Protein AF-A0A2N3DQ88-F1 (afdb_monomer)

Sequence (290 aa):
AARALAGLLPPIMAAQDCAYGCSTEDQARYPGVCGTGKMVKRAVPFVALPLGATEDRVIGSLDLERALRSGEKAFEPGLLAKAHRGFLYIDEINLLEDHLVDLLLDVAASGENVVEREGLSVRHPAKFVLIGSGNPEEGELRPQLLDRFGLSVEVRSPKDIEVRIQIMRLVAENERDPEGFAARWAGEDEKILKRVARGTARLAKLETGEDVLRDAAELCLAVGADGLRGELTLMRAARALAALDGARKVTRKHLIAIAPSALRHRLRRDVLDETGSTVRITRAMGELFG

Mean predicted aligned error: 6.56 Å

Structure (mmCIF, N/CA/C/O backbone):
data_AF-A0A2N3DQ88-F1
#
_entry.id   AF-A0A2N3DQ88-F1
#
loop_
_atom_site.group_PDB
_atom_site.id
_atom_site.type_symbol
_atom_site.label_atom_id
_atom_site.label_alt_id
_atom_site.label_comp_id
_atom_site.label_asym_id
_atom_site.label_entity_id
_atom_site.label_seq_id
_atom_site.pdbx_PDB_ins_code
_atom_site.Cartn_x
_atom_site.Cartn_y
_atom_site.Cartn_z
_atom_site.occupancy
_atom_site.B_iso_or_equiv
_atom_site.auth_seq_id
_atom_site.auth_comp_id
_atom_site.auth_asym_id
_atom_site.auth_atom_id
_atom_site.pdbx_PDB_model_num
ATOM 1 N N . ALA A 1 1 ? -0.270 -13.581 3.862 1.00 58.84 1 ALA A N 1
ATOM 2 C CA . ALA A 1 1 ? -1.335 -12.552 3.891 1.00 58.84 1 ALA A CA 1
ATOM 3 C C . ALA A 1 1 ? -1.260 -11.592 2.697 1.00 58.84 1 ALA A C 1
ATOM 5 O O . ALA A 1 1 ? -2.204 -11.569 1.921 1.00 58.84 1 ALA A O 1
ATOM 6 N N . ALA A 1 2 ? -0.155 -10.857 2.486 1.00 70.81 2 ALA A N 1
ATOM 7 C CA . ALA A 1 2 ? -0.070 -9.817 1.445 1.00 70.81 2 ALA A CA 1
ATOM 8 C C . ALA A 1 2 ? -0.400 -10.302 0.017 1.00 70.81 2 ALA A C 1
ATOM 10 O O . ALA A 1 2 ? -1.137 -9.629 -0.694 1.00 70.81 2 ALA A O 1
ATOM 11 N N . ARG A 1 3 ? 0.050 -11.506 -0.375 1.00 73.88 3 ARG A N 1
ATOM 12 C CA . ARG A 1 3 ? -0.229 -12.092 -1.705 1.00 73.88 3 ARG A CA 1
ATOM 13 C C . ARG A 1 3 ? -1.724 -12.225 -2.030 1.00 73.88 3 ARG A C 1
ATOM 15 O O . ARG A 1 3 ? -2.099 -12.112 -3.191 1.00 73.88 3 ARG A O 1
ATOM 22 N N . ALA A 1 4 ? -2.578 -12.425 -1.024 1.00 76.81 4 ALA A N 1
ATOM 23 C CA . ALA A 1 4 ? -4.021 -12.565 -1.222 1.00 76.81 4 ALA A CA 1
ATOM 24 C C . ALA A 1 4 ? -4.715 -11.225 -1.539 1.00 76.81 4 ALA A C 1
ATOM 26 O O . ALA A 1 4 ? -5.806 -11.222 -2.101 1.00 76.81 4 ALA A O 1
ATOM 27 N N . LEU A 1 5 ? -4.080 -10.081 -1.242 1.00 77.56 5 LEU A N 1
ATOM 28 C CA . LEU A 1 5 ? -4.674 -8.752 -1.442 1.00 77.56 5 LEU A CA 1
ATOM 29 C C . LEU A 1 5 ? -5.027 -8.474 -2.906 1.00 77.56 5 LEU A C 1
ATOM 31 O O . LEU A 1 5 ? -6.038 -7.833 -3.174 1.00 77.56 5 LEU A O 1
ATOM 35 N N . ALA A 1 6 ? -4.232 -8.981 -3.852 1.00 78.50 6 ALA A N 1
ATOM 36 C CA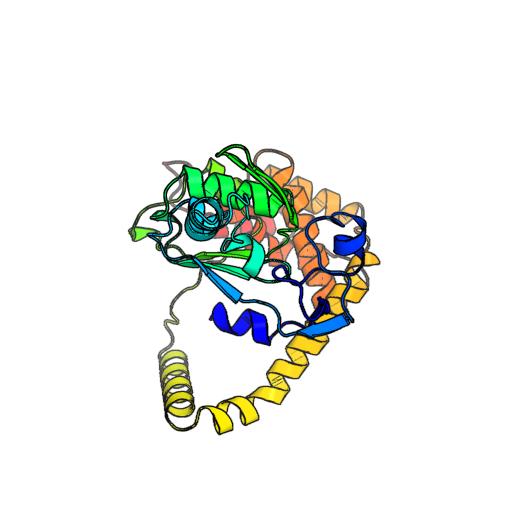 . ALA A 1 6 ? -4.512 -8.814 -5.275 1.00 78.50 6 ALA A CA 1
ATOM 37 C C . ALA A 1 6 ? -5.804 -9.523 -5.715 1.00 78.50 6 ALA A C 1
ATOM 39 O O . ALA A 1 6 ? -6.511 -9.004 -6.576 1.00 78.50 6 ALA A O 1
ATOM 40 N N . GLY A 1 7 ? -6.147 -10.655 -5.087 1.00 79.62 7 GLY A N 1
ATOM 41 C CA . GLY A 1 7 ? -7.415 -11.358 -5.313 1.00 79.62 7 GLY A CA 1
ATOM 42 C C . GLY A 1 7 ? -8.627 -10.654 -4.693 1.00 79.62 7 GLY A C 1
ATOM 43 O O . GLY A 1 7 ? -9.753 -10.873 -5.127 1.00 79.62 7 GLY A O 1
ATOM 44 N N . LEU A 1 8 ? -8.396 -9.759 -3.726 1.00 81.31 8 LEU A N 1
ATOM 45 C CA . LEU A 1 8 ? -9.427 -8.973 -3.039 1.00 81.31 8 LEU A CA 1
ATOM 46 C C . LEU A 1 8 ? -9.676 -7.597 -3.674 1.00 81.31 8 LEU A C 1
ATOM 48 O O . LEU A 1 8 ? -10.450 -6.797 -3.138 1.00 81.31 8 LEU A O 1
ATOM 52 N N . LEU A 1 9 ? -9.046 -7.308 -4.817 1.00 83.00 9 LEU A N 1
ATOM 53 C CA . LEU A 1 9 ? -9.288 -6.098 -5.596 1.00 83.00 9 LEU A CA 1
ATOM 54 C C . LEU A 1 9 ? -10.059 -6.392 -6.890 1.00 83.00 9 LEU A C 1
ATOM 56 O O . LEU A 1 9 ? -9.872 -7.441 -7.509 1.00 83.00 9 LEU A O 1
ATOM 60 N N . PRO A 1 10 ? -10.923 -5.458 -7.335 1.00 82.06 10 PRO A N 1
ATOM 61 C CA . PRO A 1 10 ? -11.628 -5.616 -8.598 1.00 82.06 10 PRO A CA 1
ATOM 62 C C . PRO A 1 10 ? -10.632 -5.691 -9.769 1.00 82.06 10 PRO A C 1
ATOM 64 O O . PRO A 1 10 ? -9.615 -4.990 -9.756 1.00 82.06 10 PRO A O 1
ATOM 67 N N . PRO A 1 11 ? -10.923 -6.500 -10.806 1.00 86.50 11 PRO A N 1
ATOM 68 C CA . PRO A 1 11 ? -10.049 -6.626 -11.964 1.00 86.50 11 PRO A CA 1
ATOM 69 C C . PRO A 1 11 ? -9.907 -5.288 -12.694 1.00 86.50 11 PRO A C 1
ATOM 71 O O . PRO A 1 11 ? -10.846 -4.489 -12.762 1.00 86.50 11 PRO A O 1
ATOM 74 N N . ILE A 1 12 ? -8.739 -5.073 -13.291 1.00 89.25 12 ILE A N 1
ATOM 75 C CA . ILE A 1 12 ? -8.415 -3.850 -14.025 1.00 89.25 12 ILE A CA 1
ATOM 76 C C . ILE A 1 12 ? -8.640 -4.041 -15.524 1.00 89.25 12 ILE A C 1
ATOM 78 O O . ILE A 1 12 ? -8.425 -5.121 -16.070 1.00 89.25 12 ILE A O 1
ATOM 82 N N . MET A 1 13 ? -9.053 -2.977 -16.211 1.00 89.12 13 MET A N 1
ATOM 83 C CA . MET A 1 13 ? -9.042 -2.936 -17.676 1.00 89.12 13 MET A CA 1
ATOM 84 C C . MET A 1 13 ? -7.644 -2.531 -18.138 1.00 89.12 13 MET A C 1
ATOM 86 O O . MET A 1 13 ? -7.192 -1.442 -17.776 1.00 89.12 13 MET A O 1
ATOM 90 N N . ALA A 1 14 ? -6.972 -3.373 -18.918 1.00 88.81 14 ALA A N 1
ATOM 91 C CA . ALA A 1 14 ? -5.623 -3.143 -19.434 1.00 88.81 14 ALA A CA 1
ATOM 92 C C . ALA A 1 14 ? -5.540 -3.493 -20.925 1.00 88.81 14 ALA A C 1
ATOM 94 O O . ALA A 1 14 ? -6.277 -4.358 -21.398 1.00 88.81 14 ALA A O 1
ATOM 95 N N . ALA A 1 15 ? -4.650 -2.834 -21.664 1.00 86.19 15 ALA A N 1
ATOM 96 C CA . ALA A 1 15 ? -4.404 -3.165 -23.065 1.00 86.19 15 ALA A CA 1
ATOM 97 C C . ALA A 1 15 ? -3.793 -4.574 -23.200 1.00 86.19 15 ALA A C 1
ATOM 99 O O . ALA A 1 15 ? -2.825 -4.891 -22.505 1.00 86.19 15 ALA A O 1
ATOM 100 N N . GLN A 1 16 ? -4.368 -5.400 -24.082 1.00 79.44 16 GLN A N 1
ATOM 101 C CA . GLN A 1 16 ? -4.094 -6.841 -24.199 1.00 79.44 16 GLN A CA 1
ATOM 102 C C . GLN A 1 16 ? -2.601 -7.193 -24.338 1.00 79.44 16 GLN A C 1
ATOM 104 O O . GLN A 1 16 ? -2.139 -8.094 -23.645 1.00 79.44 16 GLN A O 1
ATOM 109 N N . ASP A 1 17 ? -1.848 -6.429 -25.132 1.00 79.69 17 ASP A N 1
ATOM 110 C CA . ASP A 1 17 ? -0.436 -6.710 -25.445 1.00 79.69 17 ASP A CA 1
ATOM 111 C C . ASP A 1 17 ? 0.531 -5.671 -24.852 1.00 79.69 17 ASP A C 1
ATOM 113 O O . ASP A 1 17 ? 1.650 -5.482 -25.324 1.00 79.69 17 ASP A O 1
ATOM 117 N N . CYS A 1 18 ? 0.103 -4.946 -23.816 1.00 82.38 18 CYS A N 1
ATOM 118 C CA . CYS A 1 18 ? 0.949 -3.954 -23.165 1.00 82.38 18 CYS A CA 1
ATOM 119 C C . CYS A 1 18 ? 1.736 -4.575 -22.003 1.00 82.38 18 CYS A C 1
ATOM 121 O O . CYS A 1 18 ? 1.145 -5.014 -21.011 1.00 82.38 18 CYS A O 1
ATOM 123 N N . ALA A 1 19 ? 3.071 -4.531 -22.087 1.00 79.88 19 ALA A N 1
ATOM 124 C CA . ALA A 1 19 ? 3.982 -5.023 -21.045 1.00 79.88 19 ALA A CA 1
ATOM 125 C C . ALA A 1 19 ? 3.731 -4.378 -19.667 1.00 79.88 19 ALA A C 1
ATOM 127 O O . ALA A 1 19 ? 3.917 -5.022 -18.637 1.00 79.88 19 ALA A O 1
ATOM 128 N N . TYR A 1 20 ? 3.239 -3.138 -19.663 1.00 84.69 20 TYR A N 1
ATOM 129 C CA . TYR A 1 20 ? 2.964 -2.338 -18.469 1.00 84.69 20 TYR A CA 1
ATOM 130 C C . TYR A 1 20 ? 1.519 -2.471 -17.965 1.00 84.69 20 TYR A C 1
ATOM 132 O O . TYR A 1 20 ? 1.191 -1.968 -16.900 1.00 84.69 20 TYR A O 1
ATOM 140 N N . GLY A 1 21 ? 0.604 -3.087 -18.726 1.00 83.00 21 GLY A N 1
ATOM 141 C CA . GLY A 1 21 ? -0.817 -3.131 -18.350 1.00 83.00 21 GLY A CA 1
ATOM 142 C C . GLY A 1 21 ? -1.515 -1.757 -18.350 1.00 83.00 21 GLY A C 1
ATOM 143 O O . GLY A 1 21 ? -2.412 -1.512 -17.535 1.00 83.00 21 GLY A O 1
ATOM 144 N N . CYS A 1 22 ? -1.108 -0.865 -19.262 1.00 86.06 22 CYS A N 1
ATOM 145 C CA . CYS A 1 22 ? -1.597 0.517 -19.363 1.00 86.06 22 CYS A CA 1
ATOM 146 C C . CYS A 1 22 ? -3.132 0.615 -19.471 1.00 86.06 22 CYS A C 1
ATOM 148 O O . CYS A 1 22 ? -3.789 -0.208 -20.121 1.00 86.06 22 CYS A O 1
ATOM 150 N N . SER A 1 23 ? -3.693 1.653 -18.844 1.00 87.31 23 SER A N 1
ATOM 151 C CA . SER A 1 23 ? -5.058 2.132 -19.089 1.00 87.31 23 SER A CA 1
ATOM 152 C C . SER A 1 23 ? -5.133 3.016 -20.343 1.00 87.31 23 SER A C 1
ATOM 154 O O . SER A 1 23 ? -4.112 3.356 -20.940 1.00 87.31 23 SER A O 1
ATOM 156 N N . THR A 1 24 ? -6.341 3.435 -20.724 1.00 84.44 24 THR A N 1
ATOM 157 C CA . THR A 1 24 ? -6.544 4.411 -21.809 1.00 84.44 24 THR A CA 1
ATOM 158 C C . THR A 1 24 ? -5.922 5.774 -21.496 1.00 84.44 24 THR A C 1
ATOM 160 O O . THR A 1 24 ? -5.419 6.440 -22.393 1.00 84.44 24 THR A O 1
ATOM 163 N N . GLU A 1 25 ? -5.914 6.187 -20.225 1.00 85.50 25 GLU A N 1
ATOM 164 C CA . GLU A 1 25 ? -5.249 7.425 -19.794 1.00 85.50 25 GLU A CA 1
ATOM 165 C C . GLU A 1 25 ? -3.725 7.305 -19.905 1.00 85.50 25 GLU A C 1
ATOM 167 O O . GLU A 1 25 ? -3.055 8.232 -20.357 1.00 85.50 25 GLU A O 1
ATOM 172 N N . ASP A 1 26 ? -3.175 6.142 -19.548 1.00 85.00 26 ASP A N 1
ATOM 173 C CA . ASP A 1 26 ? -1.737 5.892 -19.658 1.00 85.00 26 ASP A CA 1
ATOM 174 C C . ASP A 1 26 ? -1.298 5.848 -21.130 1.00 85.00 26 ASP A C 1
ATOM 176 O O . ASP A 1 26 ? -0.259 6.403 -21.469 1.00 85.00 26 ASP A O 1
ATOM 180 N N . GLN A 1 27 ? -2.110 5.273 -22.027 1.00 82.38 27 GLN A N 1
ATOM 181 C CA . GLN A 1 27 ? -1.859 5.312 -23.475 1.00 82.38 27 GLN A CA 1
ATOM 182 C C . GLN A 1 27 ? -1.786 6.746 -24.017 1.00 82.38 27 GLN A C 1
ATOM 184 O O . GLN A 1 27 ? -0.925 7.042 -24.841 1.00 82.38 27 GLN A O 1
ATOM 189 N N . ALA A 1 28 ? -2.657 7.641 -23.540 1.00 83.62 28 ALA A N 1
ATOM 190 C CA . ALA A 1 28 ? -2.639 9.046 -23.944 1.00 83.62 28 ALA A CA 1
ATOM 191 C C . ALA A 1 28 ? -1.393 9.784 -23.427 1.00 83.62 28 ALA A C 1
ATOM 193 O O . ALA A 1 28 ? -0.870 10.666 -24.106 1.00 83.62 28 ALA A O 1
ATOM 194 N N . ARG A 1 29 ? -0.908 9.422 -22.234 1.00 84.81 29 ARG A N 1
ATOM 195 C CA . ARG A 1 29 ? 0.254 10.060 -21.603 1.00 84.81 29 ARG A CA 1
ATOM 196 C C . ARG A 1 29 ? 1.599 9.492 -22.079 1.00 84.81 29 ARG A C 1
ATOM 198 O O . ARG A 1 29 ? 2.570 10.241 -22.128 1.00 84.81 29 ARG A O 1
ATOM 205 N N . TYR A 1 30 ? 1.655 8.212 -22.454 1.00 83.75 30 TYR A N 1
ATOM 206 C CA . TYR A 1 30 ? 2.880 7.496 -22.848 1.00 83.75 30 TYR A CA 1
ATOM 207 C C . TYR A 1 30 ? 2.721 6.736 -24.182 1.00 83.75 30 TYR A C 1
ATOM 209 O O . TYR A 1 30 ? 2.899 5.513 -24.225 1.00 83.75 30 TYR A O 1
ATOM 217 N N . PRO A 1 31 ? 2.419 7.424 -25.299 1.00 75.19 31 PRO A N 1
ATOM 218 C CA . PRO A 1 31 ? 2.105 6.771 -26.574 1.00 75.19 31 PRO A CA 1
ATOM 219 C C . PRO A 1 31 ? 3.272 5.969 -27.174 1.00 75.19 31 PRO A C 1
ATOM 221 O O . PRO A 1 31 ? 3.040 5.037 -27.933 1.00 75.19 31 PRO A O 1
ATOM 224 N N . GLY A 1 32 ? 4.523 6.304 -26.832 1.00 75.94 32 GLY A N 1
ATOM 225 C CA . GLY A 1 32 ? 5.715 5.599 -27.325 1.00 75.94 32 GLY A CA 1
ATOM 226 C C . GLY A 1 32 ? 6.052 4.302 -26.582 1.00 75.94 32 GLY A C 1
ATOM 227 O O . GLY A 1 32 ? 6.922 3.562 -27.028 1.00 75.94 32 GLY A O 1
ATOM 228 N N . VAL A 1 33 ? 5.391 4.036 -25.450 1.00 78.00 33 VAL A N 1
ATOM 229 C CA . VAL A 1 33 ? 5.723 2.921 -24.545 1.00 78.00 33 VAL A CA 1
ATOM 230 C C . VAL A 1 33 ? 4.505 2.029 -24.272 1.00 78.00 33 VAL A C 1
ATOM 232 O O . VAL A 1 33 ? 4.631 0.810 -24.154 1.00 78.00 33 VAL A O 1
ATOM 235 N N . CYS A 1 34 ? 3.302 2.605 -24.214 1.00 76.06 34 CYS A N 1
ATOM 236 C CA . CYS A 1 34 ? 2.063 1.849 -24.066 1.00 76.06 34 CYS A CA 1
ATOM 237 C C . CYS A 1 34 ? 1.542 1.361 -25.430 1.00 76.06 34 CYS A C 1
ATOM 239 O O . CYS A 1 34 ? 1.314 2.152 -26.340 1.00 76.06 34 CYS A O 1
ATOM 241 N N . GLY A 1 35 ? 1.254 0.060 -25.550 1.00 69.00 35 GLY A N 1
ATOM 242 C CA . GLY A 1 35 ? 0.582 -0.488 -26.734 1.00 69.00 35 GLY A CA 1
ATOM 243 C C . GLY A 1 35 ? -0.872 -0.009 -26.856 1.00 69.00 35 GLY A C 1
ATOM 244 O O . GLY A 1 35 ? -1.567 0.113 -25.846 1.00 69.00 35 GLY A O 1
ATOM 245 N N . THR A 1 36 ? -1.358 0.211 -28.082 1.00 68.69 36 THR A N 1
ATOM 246 C CA . THR A 1 36 ? -2.709 0.728 -28.416 1.00 68.69 36 THR A CA 1
ATOM 247 C C . THR A 1 36 ? -3.779 -0.367 -28.581 1.00 68.69 36 THR A C 1
ATOM 249 O O . THR A 1 36 ? -4.784 -0.186 -29.266 1.00 68.69 36 THR A O 1
ATOM 252 N N . GLY A 1 37 ? -3.572 -1.527 -27.952 1.00 73.44 37 GLY A N 1
ATOM 253 C CA . GLY A 1 37 ? -4.430 -2.704 -28.105 1.00 73.44 37 GLY A CA 1
ATOM 254 C C . GLY A 1 37 ? -5.806 -2.600 -27.433 1.00 73.44 37 GLY A C 1
ATOM 255 O O . GLY A 1 37 ? -6.084 -1.705 -26.632 1.00 73.44 37 GLY A O 1
ATOM 256 N N . LYS A 1 38 ? -6.667 -3.584 -27.730 1.00 84.19 38 LYS A N 1
ATOM 257 C CA . LYS A 1 38 ? -7.997 -3.737 -27.120 1.00 84.19 38 LYS A CA 1
ATOM 258 C C . LYS A 1 38 ? -7.887 -3.854 -25.597 1.00 84.19 38 LYS A C 1
ATOM 260 O O . LYS A 1 38 ? -7.026 -4.563 -25.076 1.00 84.19 38 LYS A O 1
ATOM 265 N N . MET A 1 39 ? -8.806 -3.204 -24.886 1.00 87.31 39 MET A N 1
ATOM 266 C CA . MET A 1 39 ? -8.884 -3.291 -23.429 1.00 87.31 39 MET A CA 1
ATOM 267 C C . MET A 1 39 ? -9.528 -4.611 -23.000 1.00 87.31 39 MET A C 1
ATOM 269 O O . MET A 1 39 ? -10.662 -4.917 -23.376 1.00 87.31 39 MET A O 1
ATOM 273 N N . VAL A 1 40 ? -8.816 -5.369 -22.173 1.00 89.75 40 VAL A N 1
ATOM 274 C CA . VAL A 1 40 ? -9.257 -6.642 -21.600 1.00 89.75 40 VAL A CA 1
ATOM 275 C C . VAL A 1 40 ? -9.216 -6.580 -20.077 1.00 89.75 40 VAL A C 1
ATOM 277 O O . VAL A 1 40 ? -8.448 -5.817 -19.488 1.00 89.75 40 VAL A O 1
ATOM 280 N N . LYS A 1 41 ? -10.066 -7.376 -19.423 1.00 90.12 41 LYS A N 1
ATOM 281 C CA . LYS A 1 41 ? -10.010 -7.538 -17.968 1.00 90.12 41 LYS A CA 1
ATOM 282 C C . LYS A 1 41 ? -8.778 -8.358 -17.609 1.00 90.12 41 LYS A C 1
ATOM 284 O O . LYS A 1 41 ? -8.588 -9.445 -18.147 1.00 90.12 41 LYS A O 1
ATOM 289 N N . ARG A 1 42 ? -7.983 -7.857 -16.671 1.00 88.56 42 ARG A N 1
ATOM 290 C CA . ARG A 1 42 ? -6.798 -8.523 -16.133 1.00 88.56 42 ARG A CA 1
ATOM 291 C C . ARG A 1 42 ? -6.850 -8.505 -14.607 1.00 88.56 42 ARG A C 1
ATOM 293 O O . ARG A 1 42 ? -7.371 -7.561 -14.009 1.00 88.56 42 ARG A O 1
ATOM 300 N N . ALA A 1 43 ? -6.327 -9.558 -13.985 1.00 88.50 43 ALA A N 1
ATOM 301 C CA . ALA A 1 43 ? -6.118 -9.579 -12.542 1.00 88.50 43 ALA A CA 1
ATOM 302 C C . ALA A 1 43 ? -5.133 -8.474 -12.131 1.00 88.50 43 ALA A C 1
ATOM 304 O O . ALA A 1 43 ? -4.248 -8.102 -12.908 1.00 88.50 43 ALA A O 1
ATOM 305 N N . VAL A 1 44 ? -5.290 -7.956 -10.915 1.00 91.44 44 VAL A N 1
ATOM 306 C CA . VAL A 1 44 ? -4.357 -6.974 -10.359 1.00 91.44 44 VAL A CA 1
ATOM 307 C C . VAL A 1 44 ? -2.981 -7.632 -10.204 1.00 91.44 44 VAL A C 1
ATOM 309 O O . VAL A 1 44 ? -2.901 -8.702 -9.596 1.00 91.44 44 VAL A O 1
ATOM 312 N N . PRO A 1 45 ? -1.898 -7.046 -10.744 1.00 92.50 45 PRO A N 1
ATOM 313 C CA . PRO A 1 45 ? -0.579 -7.641 -10.608 1.00 92.50 45 PRO A CA 1
ATOM 314 C C . PRO A 1 45 ? -0.104 -7.583 -9.154 1.00 92.50 45 PRO A C 1
ATOM 316 O O . PRO A 1 45 ? -0.273 -6.581 -8.461 1.00 92.50 45 PRO A O 1
ATOM 319 N N . PHE A 1 46 ? 0.524 -8.664 -8.702 1.00 94.19 46 PHE A N 1
ATOM 320 C CA . PHE A 1 46 ? 1.235 -8.720 -7.432 1.00 94.19 46 PHE A CA 1
ATOM 321 C C . PHE A 1 46 ? 2.671 -9.140 -7.714 1.00 94.19 46 PHE A C 1
ATOM 323 O O . PHE A 1 46 ? 2.921 -10.282 -8.100 1.00 94.19 46 PHE A O 1
ATOM 330 N N . VAL A 1 47 ? 3.609 -8.212 -7.556 1.00 94.94 47 VAL A N 1
ATOM 331 C CA . VAL A 1 47 ? 5.026 -8.439 -7.837 1.00 94.94 47 VAL A CA 1
ATOM 332 C C . VAL A 1 47 ? 5.786 -8.462 -6.522 1.00 94.94 47 VAL A C 1
ATOM 334 O O . VAL A 1 47 ? 5.702 -7.517 -5.747 1.00 94.94 47 VAL A O 1
ATOM 337 N N . ALA A 1 48 ? 6.523 -9.540 -6.266 1.00 94.31 48 ALA A N 1
ATOM 338 C CA . ALA A 1 48 ? 7.448 -9.616 -5.142 1.00 94.31 48 ALA A CA 1
ATOM 339 C C . ALA A 1 48 ? 8.859 -9.228 -5.606 1.00 94.31 48 ALA A C 1
ATOM 341 O O . ALA A 1 48 ? 9.343 -9.753 -6.612 1.00 94.31 48 ALA A O 1
ATOM 342 N N . LEU A 1 49 ? 9.502 -8.321 -4.876 1.00 94.19 49 LEU A N 1
ATOM 343 C CA . LEU A 1 49 ? 10.885 -7.915 -5.080 1.00 94.19 49 LEU A CA 1
ATOM 344 C C . LEU A 1 49 ? 11.791 -8.771 -4.182 1.00 94.19 49 LEU A C 1
ATOM 346 O O . LEU A 1 49 ? 11.610 -8.759 -2.964 1.00 94.19 49 LEU A O 1
ATOM 350 N N . PRO A 1 50 ? 12.731 -9.544 -4.754 1.00 90.00 50 PRO A N 1
ATOM 351 C CA . PRO A 1 50 ? 13.698 -10.290 -3.959 1.00 90.00 50 PRO A CA 1
ATOM 352 C C . PRO A 1 50 ? 14.758 -9.344 -3.378 1.00 90.00 50 PRO A C 1
ATOM 354 O O . PRO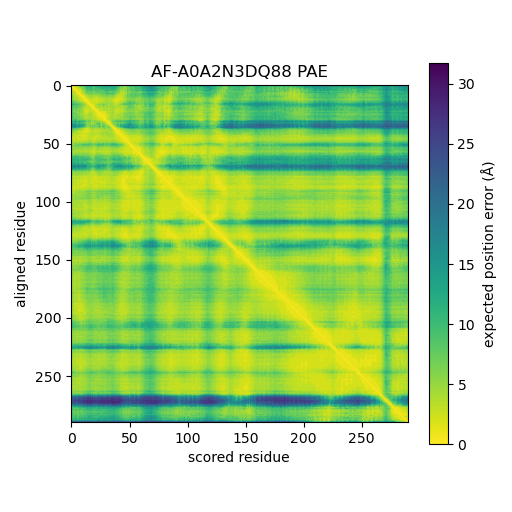 A 1 50 ? 15.157 -8.400 -4.053 1.00 90.00 50 PRO A O 1
ATOM 357 N N . LEU A 1 51 ? 15.265 -9.638 -2.175 1.00 86.25 51 LEU A N 1
ATOM 358 C CA . LEU A 1 51 ? 16.286 -8.821 -1.495 1.00 86.25 51 LEU A CA 1
ATOM 359 C C . LEU A 1 51 ? 17.544 -8.582 -2.345 1.00 86.25 51 LEU A C 1
ATOM 361 O O . LEU A 1 51 ? 18.087 -7.487 -2.349 1.00 86.25 51 LEU A O 1
ATOM 365 N N . GLY A 1 52 ? 17.975 -9.590 -3.109 1.00 84.38 52 GLY A N 1
ATOM 366 C CA . GLY A 1 52 ? 19.123 -9.499 -4.019 1.00 84.38 52 GLY A CA 1
ATOM 367 C C . GLY A 1 52 ? 18.785 -8.981 -5.422 1.00 84.38 52 GLY A C 1
ATOM 368 O O . GLY A 1 52 ? 19.475 -9.335 -6.378 1.00 84.38 52 GLY A O 1
ATOM 369 N N . ALA A 1 53 ? 17.678 -8.251 -5.600 1.00 88.88 53 ALA A N 1
ATOM 370 C CA . ALA A 1 53 ? 17.360 -7.644 -6.888 1.00 88.88 53 ALA A CA 1
ATOM 371 C C . ALA A 1 53 ? 18.365 -6.533 -7.210 1.00 88.88 53 ALA A C 1
ATOM 373 O O . ALA A 1 53 ? 18.520 -5.592 -6.440 1.00 88.88 53 ALA A O 1
ATOM 374 N N . THR A 1 54 ? 18.997 -6.617 -8.377 1.00 90.56 54 THR A N 1
ATOM 375 C CA . THR A 1 54 ? 19.792 -5.509 -8.911 1.00 90.56 54 THR A CA 1
ATOM 376 C C . THR A 1 54 ? 18.886 -4.347 -9.311 1.00 90.56 54 THR A C 1
ATOM 378 O O . THR A 1 54 ? 17.727 -4.559 -9.682 1.00 90.56 54 THR A O 1
ATOM 381 N N . GLU A 1 55 ? 19.427 -3.126 -9.288 1.00 91.38 55 GLU A N 1
ATOM 382 C CA . GLU A 1 55 ? 18.728 -1.914 -9.737 1.00 91.38 55 GLU A CA 1
ATOM 383 C C . GLU A 1 55 ? 18.114 -2.113 -11.135 1.00 91.38 55 GLU A C 1
ATOM 385 O O . GLU A 1 55 ? 16.912 -1.919 -11.310 1.00 91.38 55 GLU A O 1
ATOM 390 N N . ASP A 1 56 ? 18.890 -2.648 -12.081 1.00 91.19 56 ASP A N 1
ATOM 391 C CA . ASP A 1 56 ? 18.470 -2.963 -13.455 1.00 91.19 56 ASP A CA 1
ATOM 392 C C . ASP A 1 56 ? 17.240 -3.872 -13.519 1.00 91.19 56 ASP A C 1
ATOM 394 O O . ASP A 1 56 ? 16.319 -3.650 -14.303 1.00 91.19 56 ASP A O 1
ATOM 398 N N . ARG A 1 57 ? 17.159 -4.884 -12.649 1.00 91.06 57 ARG A N 1
ATOM 399 C CA . ARG A 1 57 ? 15.992 -5.772 -12.598 1.00 91.06 57 ARG A CA 1
ATOM 400 C C . ARG A 1 57 ? 14.755 -5.042 -12.074 1.00 91.06 57 ARG A C 1
ATOM 402 O O . ARG A 1 57 ? 13.631 -5.390 -12.446 1.00 91.06 57 ARG A O 1
ATOM 409 N N . VAL A 1 58 ? 14.938 -4.060 -11.194 1.00 93.38 58 VAL A N 1
ATOM 410 C CA . VAL A 1 58 ? 13.853 -3.264 -10.610 1.00 93.38 58 VAL A CA 1
ATOM 411 C C . VAL A 1 58 ? 13.331 -2.248 -11.624 1.00 93.38 58 VAL A C 1
ATOM 413 O O . VAL A 1 58 ? 12.133 -2.264 -11.931 1.00 93.38 58 VAL A O 1
ATOM 416 N N . ILE A 1 59 ? 14.215 -1.409 -12.166 1.00 92.50 59 ILE A N 1
ATOM 417 C CA . ILE A 1 59 ? 13.849 -0.278 -13.029 1.00 92.50 59 ILE A CA 1
ATOM 418 C C . ILE A 1 59 ? 13.736 -0.650 -14.508 1.00 92.50 59 ILE A C 1
ATOM 420 O O . ILE A 1 59 ? 12.958 -0.026 -15.226 1.00 92.50 59 ILE A O 1
ATOM 424 N N . GLY A 1 60 ? 14.425 -1.702 -14.942 1.00 90.94 60 GLY A N 1
ATOM 425 C CA . GLY A 1 60 ? 14.589 -2.093 -16.340 1.00 90.94 60 GLY A CA 1
ATOM 426 C C . GLY A 1 60 ? 15.932 -1.638 -16.910 1.00 90.94 60 GLY A C 1
ATOM 427 O O . GLY A 1 60 ? 16.512 -0.655 -16.456 1.00 90.94 60 GLY A O 1
ATOM 428 N N . SER A 1 61 ? 16.416 -2.339 -17.927 1.00 89.69 61 SER A N 1
ATOM 429 C CA . SER A 1 61 ? 17.744 -2.125 -18.515 1.00 89.69 61 SER A CA 1
ATOM 430 C C . SER A 1 61 ? 17.701 -2.148 -20.038 1.00 89.69 61 SER A C 1
ATOM 432 O O . SER A 1 61 ? 16.655 -2.390 -20.647 1.00 89.69 61 SER A O 1
ATOM 434 N N . LEU A 1 62 ? 18.835 -1.877 -20.682 1.00 86.38 62 LEU A N 1
ATOM 435 C CA . LEU A 1 62 ? 18.997 -2.140 -22.106 1.00 86.38 62 LEU A CA 1
ATOM 436 C C . LEU A 1 62 ? 19.037 -3.657 -22.359 1.00 86.38 62 LEU A C 1
ATOM 438 O O . LEU A 1 62 ? 19.780 -4.387 -21.705 1.00 86.38 62 LEU A O 1
ATOM 442 N N . ASP A 1 63 ? 18.280 -4.124 -23.348 1.00 84.19 63 ASP A N 1
ATOM 443 C CA . ASP A 1 63 ? 18.398 -5.479 -23.886 1.00 84.19 63 ASP A CA 1
ATOM 444 C C . ASP A 1 63 ? 19.705 -5.576 -24.684 1.00 84.19 63 ASP A C 1
ATOM 446 O O . ASP A 1 63 ? 19.794 -5.209 -25.864 1.00 84.19 63 ASP A O 1
ATOM 450 N N . LEU A 1 64 ? 20.754 -6.025 -23.995 1.00 79.88 64 LEU A N 1
ATOM 451 C CA . LEU A 1 64 ? 22.097 -6.111 -24.552 1.00 79.88 64 LEU A CA 1
ATOM 452 C C . LEU A 1 64 ? 22.176 -7.146 -25.683 1.00 79.88 64 LEU A C 1
ATOM 454 O O . LEU A 1 64 ? 22.913 -6.942 -26.647 1.00 79.88 64 LEU A O 1
ATOM 458 N N . GLU A 1 65 ? 21.403 -8.234 -25.613 1.00 80.75 65 GLU A N 1
ATOM 459 C CA . GLU A 1 65 ? 21.388 -9.250 -26.668 1.00 80.75 65 GLU A CA 1
ATOM 460 C C . GLU A 1 65 ? 20.845 -8.677 -27.977 1.00 80.75 65 GLU A C 1
ATOM 462 O O . GLU A 1 65 ? 21.440 -8.883 -29.042 1.00 80.75 65 GLU A O 1
ATOM 467 N N . ARG A 1 66 ? 19.744 -7.924 -27.908 1.00 81.81 66 ARG A N 1
ATOM 468 C CA . ARG A 1 66 ? 19.158 -7.264 -29.077 1.00 81.81 66 ARG A CA 1
ATOM 469 C C . ARG A 1 66 ? 20.049 -6.139 -29.591 1.00 81.81 66 ARG A C 1
ATOM 471 O O . ARG A 1 66 ? 20.304 -6.079 -30.794 1.00 81.81 66 ARG A O 1
ATOM 478 N N . ALA A 1 67 ? 20.625 -5.337 -28.697 1.00 84.06 67 ALA A N 1
ATOM 479 C CA . ALA A 1 67 ? 21.578 -4.300 -29.078 1.00 84.06 67 ALA A CA 1
ATOM 480 C C . ALA A 1 67 ? 22.794 -4.873 -29.828 1.00 84.06 67 ALA A C 1
ATOM 482 O O . ALA A 1 67 ? 23.223 -4.298 -30.826 1.00 84.06 67 ALA A O 1
ATOM 483 N N . LEU A 1 68 ? 23.319 -6.028 -29.404 1.00 83.69 68 LEU A N 1
ATOM 484 C CA . LEU A 1 68 ? 24.469 -6.672 -30.046 1.00 83.69 68 LEU A CA 1
ATOM 485 C C . LEU A 1 68 ? 24.111 -7.400 -31.350 1.00 83.69 68 LEU A C 1
ATOM 487 O O . LEU A 1 68 ? 24.915 -7.400 -32.282 1.00 83.69 68 LEU A O 1
ATOM 491 N N . ARG A 1 69 ? 22.930 -8.027 -31.440 1.00 86.62 69 ARG A N 1
ATOM 492 C CA . ARG A 1 69 ? 22.521 -8.799 -32.630 1.00 86.62 69 ARG A CA 1
ATOM 493 C C . ARG A 1 69 ? 21.970 -7.938 -33.760 1.00 86.62 69 ARG A C 1
ATOM 495 O O . ARG A 1 69 ? 22.265 -8.222 -34.918 1.00 86.62 69 ARG A O 1
ATOM 502 N N . SER A 1 70 ? 21.145 -6.938 -33.449 1.00 81.62 70 SER A N 1
ATOM 503 C CA . SER A 1 70 ? 20.463 -6.111 -34.455 1.00 81.62 70 SER A CA 1
ATOM 504 C C . SER A 1 70 ? 20.927 -4.655 -34.479 1.00 81.62 70 SER A C 1
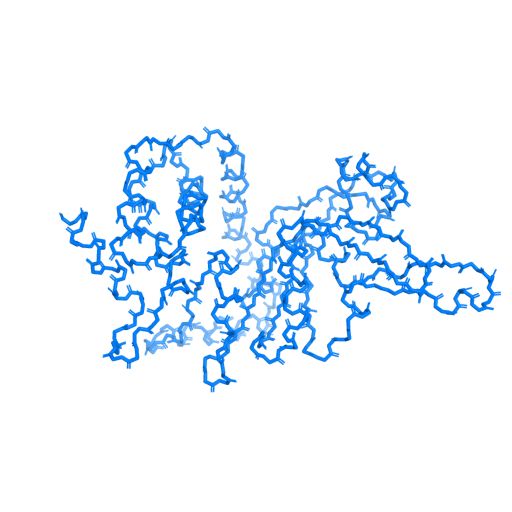ATOM 506 O O . SER A 1 70 ? 20.472 -3.900 -35.337 1.00 81.62 70 SER A O 1
ATOM 508 N N . GLY A 1 71 ? 21.809 -4.236 -33.562 1.00 79.12 71 GLY A N 1
ATOM 509 C CA . GLY A 1 71 ? 22.182 -2.826 -33.400 1.00 79.12 71 GLY A CA 1
ATOM 510 C C . GLY A 1 71 ? 21.055 -1.961 -32.821 1.00 79.12 71 GLY A C 1
ATOM 511 O O . GLY A 1 71 ? 21.184 -0.739 -32.754 1.00 79.12 71 GLY A O 1
ATOM 512 N N . GLU A 1 72 ? 19.935 -2.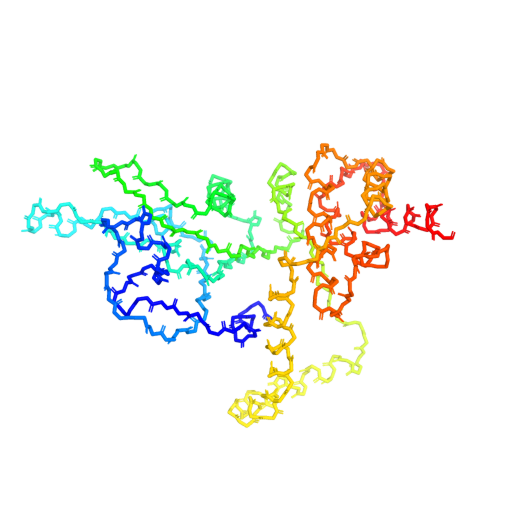573 -32.425 1.00 80.12 72 GLU A N 1
ATOM 513 C CA . GLU A 1 72 ? 18.742 -1.881 -31.954 1.00 80.12 72 GLU A CA 1
ATOM 514 C C . GLU A 1 72 ? 18.765 -1.763 -30.430 1.00 80.12 72 GLU A C 1
ATOM 516 O O . GLU A 1 72 ? 18.790 -2.762 -29.712 1.00 80.12 72 GLU A O 1
ATOM 521 N N . LYS A 1 73 ? 18.717 -0.530 -29.924 1.00 79.25 73 LYS A N 1
ATOM 522 C CA . LYS A 1 73 ? 18.604 -0.271 -28.488 1.00 79.25 73 LYS A CA 1
ATOM 523 C C . LYS A 1 73 ? 17.166 -0.507 -28.030 1.00 79.25 73 LYS A C 1
ATOM 525 O O . LYS A 1 73 ? 16.329 0.384 -28.155 1.00 79.25 73 LYS A O 1
ATOM 530 N N . ALA A 1 74 ? 16.883 -1.697 -27.512 1.00 83.88 74 ALA A N 1
ATOM 531 C CA . ALA A 1 74 ? 15.583 -2.034 -26.944 1.00 83.88 74 ALA A CA 1
ATOM 532 C C . ALA A 1 74 ? 15.628 -1.982 -25.412 1.00 83.88 74 ALA A C 1
ATOM 534 O O . ALA A 1 74 ? 16.607 -2.395 -24.804 1.00 83.88 74 ALA A O 1
ATOM 535 N N . PHE A 1 75 ? 14.571 -1.469 -24.790 1.00 87.25 75 PHE A N 1
ATOM 536 C CA . PHE A 1 75 ? 14.435 -1.443 -23.334 1.00 87.25 75 PHE A CA 1
ATOM 537 C C . PHE A 1 75 ? 13.743 -2.716 -22.843 1.00 87.25 75 PHE A C 1
ATOM 539 O O . PHE A 1 75 ? 12.667 -3.060 -23.338 1.00 87.25 75 PHE A O 1
ATOM 546 N N . GLU A 1 76 ? 14.328 -3.379 -21.850 1.00 89.44 76 GLU A N 1
ATOM 547 C CA . GLU A 1 76 ? 13.728 -4.506 -21.146 1.00 89.44 76 GLU A CA 1
ATOM 548 C C . GLU A 1 76 ? 13.002 -4.011 -19.877 1.00 89.44 76 GLU A C 1
ATOM 550 O O . GLU A 1 76 ? 13.639 -3.481 -18.963 1.00 89.44 76 GLU A O 1
ATOM 555 N N . PRO A 1 77 ? 11.666 -4.164 -19.776 1.00 90.75 77 PRO A N 1
ATOM 556 C CA . PRO A 1 77 ? 10.917 -3.670 -18.625 1.00 90.75 77 PRO A CA 1
ATOM 557 C C . PRO A 1 77 ? 11.232 -4.422 -17.322 1.00 90.75 77 PRO A C 1
ATOM 559 O O . PRO A 1 77 ? 11.081 -5.645 -17.235 1.00 90.75 77 PRO A O 1
ATOM 562 N N . GLY A 1 78 ? 11.563 -3.667 -16.271 1.00 93.25 78 GLY A N 1
ATOM 563 C CA . GLY A 1 78 ? 11.836 -4.199 -14.935 1.00 93.25 78 GLY A CA 1
ATOM 564 C C . GLY A 1 78 ? 10.593 -4.598 -14.126 1.00 93.25 78 GLY A C 1
ATOM 565 O O . GLY A 1 78 ? 9.457 -4.653 -14.612 1.00 93.25 78 GLY A O 1
ATOM 566 N N . LEU A 1 79 ? 10.797 -4.865 -12.835 1.00 94.44 79 LEU A N 1
ATOM 567 C CA . LEU A 1 79 ? 9.723 -5.201 -11.891 1.00 94.44 79 LEU A CA 1
ATOM 568 C C . LEU A 1 79 ? 8.705 -4.063 -11.721 1.00 94.44 79 LEU A C 1
ATOM 570 O O . LEU A 1 79 ? 7.514 -4.345 -11.575 1.00 94.44 79 LEU A O 1
ATOM 574 N N . LEU A 1 80 ? 9.134 -2.798 -11.800 1.00 95.06 80 LEU A N 1
ATOM 575 C CA . LEU A 1 80 ? 8.239 -1.638 -11.679 1.00 95.06 80 LEU A CA 1
ATOM 576 C C . LEU A 1 80 ? 7.202 -1.576 -12.804 1.00 95.06 80 LEU A C 1
ATOM 578 O O . LEU A 1 80 ? 6.041 -1.246 -12.560 1.00 95.06 80 LEU A O 1
ATOM 582 N N . ALA A 1 81 ? 7.591 -1.964 -14.020 1.00 92.81 81 ALA A N 1
ATOM 583 C CA . ALA A 1 81 ? 6.671 -2.082 -15.145 1.00 92.81 81 ALA A CA 1
ATOM 584 C C . ALA A 1 81 ? 5.598 -3.149 -14.886 1.00 92.81 81 ALA A C 1
ATOM 586 O O . ALA A 1 81 ? 4.416 -2.921 -15.135 1.00 92.81 81 ALA A O 1
ATOM 587 N N . LYS A 1 82 ? 6.000 -4.297 -14.326 1.00 92.75 82 LYS A N 1
ATOM 588 C CA . LYS A 1 82 ? 5.094 -5.413 -14.005 1.00 92.75 82 LYS A CA 1
ATOM 589 C C . LYS A 1 82 ? 4.166 -5.098 -12.830 1.00 92.75 82 LYS A C 1
ATOM 591 O O . LYS A 1 82 ? 3.063 -5.635 -12.776 1.00 92.75 82 LYS A O 1
ATOM 596 N N . ALA A 1 83 ? 4.607 -4.257 -11.895 1.00 94.88 83 ALA A N 1
ATOM 597 C CA . ALA A 1 83 ? 3.832 -3.855 -10.724 1.00 94.88 83 ALA A CA 1
ATOM 598 C C . ALA A 1 83 ? 2.791 -2.768 -11.036 1.00 94.88 83 ALA A C 1
ATOM 600 O O . ALA A 1 83 ? 1.901 -2.528 -10.216 1.00 94.88 83 ALA A O 1
ATOM 601 N N . HIS A 1 84 ? 2.879 -2.112 -12.199 1.00 95.00 84 HIS A N 1
ATOM 602 C CA . HIS A 1 84 ? 1.981 -1.025 -12.567 1.00 95.00 84 HIS A CA 1
ATOM 603 C C . HIS A 1 84 ? 0.500 -1.432 -12.448 1.00 95.00 84 HIS A C 1
ATOM 605 O O . HIS A 1 84 ? 0.057 -2.464 -12.948 1.00 95.00 84 HIS A O 1
ATOM 611 N N . ARG A 1 85 ? -0.270 -0.587 -11.758 1.00 93.19 85 ARG A N 1
ATOM 612 C CA . ARG A 1 85 ? -1.685 -0.750 -11.385 1.00 93.19 85 ARG A CA 1
ATOM 613 C C . ARG A 1 85 ? -1.966 -1.956 -10.489 1.00 93.19 85 ARG A C 1
ATOM 615 O O . ARG A 1 85 ? -3.093 -2.448 -10.464 1.00 93.19 85 ARG A O 1
ATOM 622 N N . GLY A 1 86 ? -0.973 -2.386 -9.716 1.00 93.75 86 GLY A N 1
ATOM 623 C CA . GLY A 1 86 ? -1.136 -3.387 -8.670 1.00 93.75 86 GLY A CA 1
ATOM 624 C C . GLY A 1 86 ? -0.224 -3.153 -7.477 1.00 93.75 86 GLY A C 1
ATOM 625 O O . GLY A 1 86 ? -0.188 -2.046 -6.939 1.00 93.75 86 GLY A O 1
ATOM 626 N N . PHE A 1 87 ? 0.459 -4.204 -7.034 1.00 94.81 87 PHE A N 1
ATOM 627 C CA . PHE A 1 87 ? 1.257 -4.212 -5.812 1.00 94.81 87 PHE A CA 1
ATOM 628 C C . PHE A 1 87 ? 2.721 -4.537 -6.087 1.00 94.81 87 PHE A C 1
ATOM 630 O O . PHE A 1 87 ? 3.023 -5.452 -6.858 1.00 94.81 87 PHE A O 1
ATOM 637 N N . LEU A 1 88 ? 3.603 -3.844 -5.369 1.00 96.06 88 LEU A N 1
ATOM 638 C CA . LEU A 1 88 ? 5.003 -4.217 -5.209 1.00 96.06 88 LEU A CA 1
ATOM 639 C C . LEU A 1 88 ? 5.237 -4.592 -3.744 1.00 96.06 88 LEU A C 1
ATOM 641 O O . LEU A 1 88 ? 5.096 -3.752 -2.856 1.00 96.06 88 LEU A O 1
ATOM 645 N N . TYR A 1 89 ? 5.555 -5.857 -3.496 1.00 95.69 89 TYR A N 1
ATOM 646 C CA . TYR A 1 89 ? 5.824 -6.399 -2.169 1.00 95.69 89 TYR A CA 1
ATOM 647 C C . TYR A 1 89 ? 7.320 -6.603 -1.966 1.00 95.69 89 TYR A C 1
ATOM 649 O O . TYR A 1 89 ? 7.972 -7.216 -2.809 1.00 95.69 89 TYR A O 1
ATOM 657 N N . ILE A 1 90 ? 7.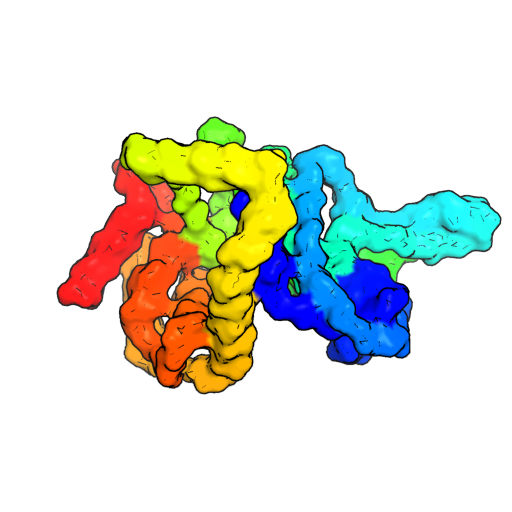833 -6.143 -0.832 1.00 93.38 90 ILE A N 1
ATOM 658 C CA . ILE A 1 90 ? 9.215 -6.333 -0.403 1.00 93.38 90 ILE A CA 1
ATOM 659 C C . ILE A 1 90 ? 9.164 -7.036 0.946 1.00 93.38 90 ILE A C 1
ATOM 661 O O . ILE A 1 90 ? 8.564 -6.517 1.891 1.00 93.38 90 ILE A O 1
ATOM 665 N N . ASP A 1 91 ? 9.756 -8.223 1.010 1.00 90.50 91 ASP A N 1
ATOM 666 C CA .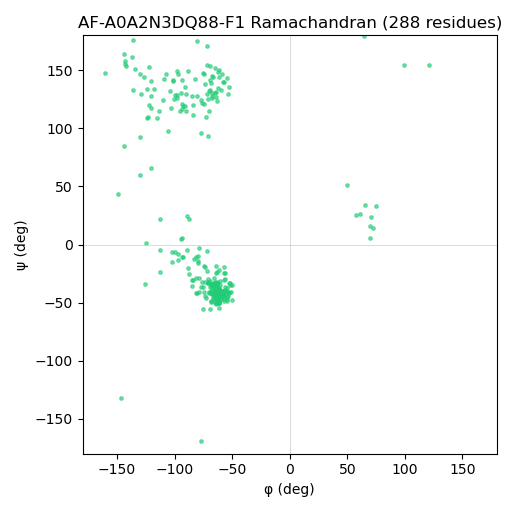 ASP A 1 91 ? 9.999 -8.883 2.289 1.00 90.50 91 ASP A CA 1
ATOM 667 C C . ASP A 1 91 ? 11.276 -8.321 2.899 1.00 90.50 91 ASP A C 1
ATOM 669 O O . ASP A 1 91 ? 12.207 -8.033 2.152 1.00 90.50 91 ASP A O 1
ATOM 673 N N . GLU A 1 92 ? 11.300 -8.153 4.220 1.00 89.00 92 GLU A N 1
ATOM 674 C CA . GLU A 1 92 ? 12.472 -7.662 4.960 1.00 89.00 92 GLU A CA 1
ATOM 675 C C . GLU A 1 92 ? 13.071 -6.379 4.356 1.00 89.00 92 GLU A C 1
ATOM 677 O O . GLU A 1 92 ? 14.263 -6.270 4.088 1.00 89.00 92 GLU A O 1
ATOM 682 N N . ILE A 1 93 ? 12.229 -5.364 4.133 1.00 91.12 93 ILE A N 1
ATOM 683 C CA . ILE A 1 93 ? 12.631 -4.089 3.515 1.00 91.12 93 ILE A CA 1
ATOM 684 C C . ILE A 1 93 ? 13.787 -3.393 4.255 1.00 91.12 93 ILE A C 1
ATOM 686 O O . ILE A 1 93 ? 14.527 -2.624 3.650 1.00 91.12 93 ILE A O 1
ATOM 690 N N . ASN A 1 94 ? 13.956 -3.670 5.549 1.00 87.88 94 ASN A N 1
ATOM 691 C CA . ASN A 1 94 ? 15.073 -3.199 6.368 1.00 87.88 94 ASN A CA 1
ATOM 692 C C . ASN A 1 94 ? 16.442 -3.744 5.917 1.00 87.88 94 ASN A C 1
ATOM 694 O O . ASN A 1 94 ? 17.457 -3.162 6.284 1.00 87.88 94 ASN A O 1
ATOM 698 N N . LEU A 1 95 ? 16.476 -4.823 5.130 1.00 89.88 95 LEU A N 1
ATOM 699 C CA . LEU A 1 95 ? 17.695 -5.424 4.581 1.00 89.88 95 LEU A CA 1
ATOM 700 C C . LEU A 1 95 ? 18.000 -4.970 3.145 1.00 89.88 95 LEU A C 1
ATOM 702 O O . LEU A 1 95 ? 19.054 -5.307 2.607 1.00 89.88 95 LEU A O 1
ATOM 706 N N . LEU A 1 96 ? 17.084 -4.236 2.506 1.00 90.88 96 LEU A N 1
ATOM 707 C CA . LEU A 1 96 ? 17.274 -3.733 1.150 1.00 90.88 96 LEU A CA 1
ATOM 708 C C . LEU A 1 96 ? 18.241 -2.541 1.148 1.00 90.88 96 LEU A C 1
ATOM 710 O O . LEU A 1 96 ? 18.263 -1.739 2.081 1.00 90.88 96 LEU A O 1
ATOM 714 N N . GLU A 1 97 ? 19.016 -2.392 0.075 1.00 89.75 97 GLU A N 1
ATOM 715 C CA . GLU A 1 97 ? 19.934 -1.263 -0.069 1.00 89.75 97 GLU A CA 1
ATOM 716 C C . GLU A 1 97 ? 19.192 0.084 -0.039 1.00 89.75 97 GLU A C 1
ATOM 718 O O . GLU A 1 97 ? 18.206 0.280 -0.753 1.00 89.75 97 GLU A O 1
ATOM 723 N N . ASP A 1 98 ? 19.699 1.038 0.754 1.00 87.19 98 ASP A N 1
ATOM 724 C CA . ASP A 1 98 ? 19.054 2.340 1.000 1.00 87.19 98 ASP A CA 1
ATOM 725 C C . ASP A 1 98 ? 18.655 3.065 -0.298 1.00 87.19 98 ASP A C 1
ATOM 727 O O . ASP A 1 98 ? 17.571 3.644 -0.389 1.00 87.19 98 ASP A O 1
ATOM 731 N N . HIS A 1 99 ? 19.520 3.014 -1.315 1.00 89.38 99 HIS A N 1
ATOM 732 C CA . HIS A 1 99 ? 19.291 3.684 -2.593 1.00 89.38 99 HIS A CA 1
ATOM 733 C C . HIS A 1 99 ? 18.124 3.062 -3.382 1.00 89.38 99 HIS A C 1
ATOM 735 O O . HIS A 1 99 ? 17.379 3.785 -4.042 1.00 89.38 99 HIS A O 1
ATOM 741 N N . LEU A 1 100 ? 17.919 1.742 -3.281 1.00 91.75 100 LEU A N 1
ATOM 742 C CA . LEU A 1 100 ? 16.768 1.073 -3.887 1.00 91.75 100 LEU A CA 1
ATOM 743 C C . LEU A 1 100 ? 15.489 1.453 -3.151 1.00 91.75 100 LEU A C 1
ATOM 745 O O . LEU A 1 100 ? 14.480 1.726 -3.793 1.00 91.75 100 LEU A O 1
ATOM 749 N N . VAL A 1 101 ? 15.515 1.511 -1.816 1.00 91.62 101 VAL A N 1
ATOM 750 C CA . VAL A 1 101 ? 14.342 1.933 -1.035 1.00 91.62 101 VAL A CA 1
ATOM 751 C C . VAL A 1 101 ? 13.928 3.357 -1.413 1.00 91.62 101 VAL A C 1
ATOM 753 O O . VAL A 1 101 ? 12.742 3.606 -1.636 1.00 91.62 101 VAL A O 1
ATOM 756 N N . ASP A 1 102 ? 14.888 4.276 -1.531 1.00 91.38 102 ASP A N 1
ATOM 757 C CA . ASP A 1 102 ? 14.623 5.664 -1.915 1.00 91.38 102 ASP A CA 1
ATOM 758 C C . ASP A 1 102 ? 14.021 5.765 -3.325 1.00 91.38 102 ASP A C 1
ATOM 760 O O . ASP A 1 102 ? 12.958 6.367 -3.501 1.00 91.38 102 ASP A O 1
ATOM 764 N N . LEU A 1 103 ? 14.609 5.056 -4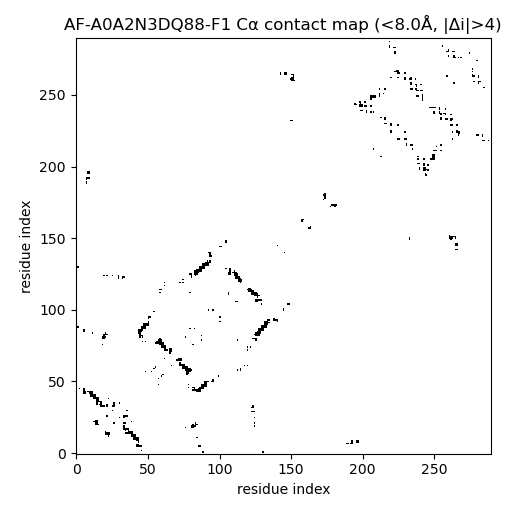.297 1.00 93.00 103 LEU A N 1
ATOM 765 C CA . LEU A 1 103 ? 14.095 4.965 -5.665 1.00 93.00 103 LEU A CA 1
ATOM 766 C C . LEU A 1 103 ? 12.658 4.432 -5.699 1.00 93.00 103 LEU A C 1
ATOM 768 O O . LEU A 1 103 ? 11.785 4.992 -6.365 1.00 93.00 103 LEU A O 1
ATOM 772 N N . LEU A 1 104 ? 12.381 3.352 -4.967 1.00 94.44 104 LEU A N 1
ATOM 773 C CA . LEU A 1 104 ? 11.054 2.740 -4.920 1.00 94.44 104 LEU A CA 1
ATOM 774 C C . LEU A 1 104 ? 10.014 3.689 -4.321 1.00 94.44 104 LEU A C 1
ATOM 776 O O . LEU A 1 104 ? 8.882 3.748 -4.806 1.00 94.44 104 LEU A O 1
ATOM 780 N N . LEU A 1 105 ? 10.391 4.450 -3.293 1.00 92.88 105 LEU A N 1
ATOM 781 C CA . LEU A 1 105 ? 9.527 5.455 -2.685 1.00 92.88 105 LEU A CA 1
ATOM 782 C C . LEU A 1 105 ? 9.323 6.675 -3.592 1.00 92.88 105 LEU A C 1
ATOM 784 O O . LEU A 1 105 ? 8.248 7.278 -3.544 1.00 92.88 105 LEU A O 1
ATOM 788 N N . ASP A 1 106 ? 10.316 7.058 -4.396 1.00 93.44 106 ASP A N 1
ATOM 789 C CA . ASP A 1 106 ? 10.193 8.123 -5.398 1.00 93.44 106 ASP A CA 1
ATOM 790 C C . ASP A 1 106 ? 9.211 7.719 -6.494 1.00 93.44 106 ASP A C 1
ATOM 792 O O . ASP A 1 106 ? 8.255 8.449 -6.763 1.00 93.44 106 ASP A O 1
ATOM 796 N N . VAL A 1 107 ? 9.376 6.521 -7.059 1.00 95.31 107 VAL A N 1
ATOM 797 C CA . VAL A 1 107 ? 8.488 6.000 -8.107 1.00 95.31 107 VAL A CA 1
ATOM 798 C C . VAL A 1 107 ? 7.073 5.771 -7.574 1.00 95.31 107 VAL A C 1
ATOM 800 O O . VAL A 1 107 ? 6.099 6.113 -8.247 1.00 95.31 107 VAL A O 1
ATOM 803 N N . ALA A 1 108 ? 6.920 5.252 -6.352 1.00 93.88 108 ALA A N 1
ATOM 804 C CA . ALA A 1 108 ? 5.603 5.079 -5.737 1.00 93.88 108 ALA A CA 1
ATOM 805 C C . ALA A 1 108 ? 4.882 6.422 -5.508 1.00 93.88 108 ALA A C 1
ATOM 807 O O . ALA A 1 108 ? 3.654 6.485 -5.601 1.00 93.88 108 ALA A O 1
ATOM 808 N N . ALA A 1 109 ? 5.629 7.498 -5.230 1.00 91.44 109 ALA A N 1
ATOM 809 C CA . ALA A 1 109 ? 5.078 8.838 -5.045 1.00 91.44 109 ALA A CA 1
ATOM 810 C C . ALA A 1 109 ? 4.784 9.556 -6.375 1.00 91.44 109 ALA A C 1
ATOM 812 O O . ALA A 1 109 ? 3.737 10.195 -6.500 1.00 91.44 109 ALA A O 1
ATOM 813 N N . SER A 1 110 ? 5.678 9.456 -7.364 1.00 94.12 110 SER A N 1
ATOM 814 C CA . SER A 1 110 ? 5.537 10.099 -8.679 1.00 94.12 110 SER A CA 1
ATOM 815 C C . SER A 1 110 ? 4.538 9.368 -9.586 1.00 94.12 110 SER A C 1
ATOM 817 O O . SER A 1 110 ? 3.844 9.989 -10.398 1.00 94.12 110 SER A O 1
ATOM 819 N N . GLY A 1 111 ? 4.445 8.043 -9.439 1.00 93.81 111 GLY A N 1
ATOM 820 C CA . GLY A 1 111 ? 3.691 7.151 -10.312 1.00 93.81 111 GLY A CA 1
ATOM 821 C C . GLY A 1 111 ? 4.329 6.932 -11.689 1.00 93.81 111 GLY A C 1
ATOM 822 O O . GLY A 1 111 ? 3.648 6.426 -12.585 1.00 93.81 111 GLY A O 1
ATOM 823 N N . GLU A 1 112 ? 5.593 7.312 -11.872 1.00 94.25 112 GLU A N 1
ATOM 824 C CA . GLU A 1 112 ? 6.346 7.229 -13.128 1.00 94.25 112 GLU A CA 1
ATOM 825 C C . GLU A 1 112 ? 7.756 6.701 -12.851 1.00 94.25 112 GLU A C 1
ATOM 827 O O . GLU A 1 112 ? 8.429 7.162 -11.930 1.00 94.25 112 GLU A O 1
ATOM 832 N N . ASN A 1 113 ? 8.195 5.733 -13.655 1.00 94.50 113 ASN A N 1
ATOM 833 C CA . ASN A 1 113 ? 9.572 5.260 -13.650 1.00 94.50 113 ASN A CA 1
ATOM 834 C C . ASN A 1 113 ? 10.337 5.941 -14.788 1.00 94.50 113 ASN A C 1
ATOM 836 O O . ASN A 1 113 ? 9.885 5.918 -15.939 1.00 94.50 113 ASN A O 1
ATOM 840 N N . VAL A 1 114 ? 11.482 6.534 -14.458 1.00 92.00 114 VAL A N 1
ATOM 841 C CA . VAL A 1 114 ? 12.338 7.280 -15.384 1.00 92.00 114 VAL A CA 1
ATOM 842 C C . VAL A 1 114 ? 13.707 6.616 -15.405 1.00 92.00 114 VAL A C 1
ATOM 844 O O . VAL A 1 114 ? 14.388 6.569 -14.386 1.00 92.00 114 VAL A O 1
ATOM 847 N N . VAL A 1 115 ? 14.106 6.113 -16.571 1.00 90.62 115 VAL A N 1
ATOM 848 C CA . VAL A 1 115 ? 15.398 5.458 -16.790 1.00 90.62 115 VAL A CA 1
ATOM 849 C C . VAL A 1 115 ? 16.210 6.301 -17.767 1.00 90.62 115 VAL A C 1
ATOM 851 O O . VAL A 1 115 ? 15.891 6.376 -18.954 1.00 90.62 115 VAL A O 1
ATOM 854 N N . GLU A 1 116 ? 17.253 6.953 -17.254 1.00 88.69 116 GLU A N 1
ATOM 855 C CA . GLU A 1 116 ? 18.164 7.829 -18.005 1.00 88.69 116 GLU A CA 1
ATOM 856 C C . GLU A 1 116 ? 19.607 7.300 -17.903 1.00 88.69 116 GLU A C 1
ATOM 858 O O . GLU A 1 116 ? 20.480 7.903 -17.278 1.00 88.69 116 GLU A O 1
ATOM 863 N N . ARG A 1 117 ? 19.853 6.114 -18.475 1.00 84.38 117 ARG A N 1
ATOM 864 C CA . ARG A 1 117 ? 21.138 5.393 -18.416 1.00 84.38 117 ARG A CA 1
ATOM 865 C C . ARG A 1 117 ? 21.441 4.685 -19.735 1.00 84.38 117 ARG A C 1
ATOM 867 O O . ARG A 1 117 ? 20.544 4.449 -20.530 1.00 84.38 117 ARG A O 1
ATOM 874 N N . GLU A 1 118 ? 22.716 4.382 -19.993 1.00 79.19 118 GLU A N 1
ATOM 875 C CA . GLU A 1 118 ? 23.159 3.595 -21.169 1.00 79.19 118 GLU A CA 1
ATOM 876 C C . GLU A 1 118 ? 22.751 4.199 -22.533 1.00 79.19 118 GLU A C 1
ATOM 878 O O . GLU A 1 118 ? 22.622 3.522 -23.556 1.00 79.19 118 GLU A O 1
ATOM 883 N N . GLY A 1 119 ? 22.547 5.520 -22.564 1.00 78.25 119 GLY A N 1
ATOM 884 C CA . GLY A 1 119 ? 22.034 6.225 -23.738 1.00 78.25 119 GLY A CA 1
ATOM 885 C C . GLY A 1 119 ? 20.563 5.924 -24.049 1.00 78.25 119 GLY A C 1
ATOM 886 O O . GLY A 1 119 ? 20.125 6.207 -25.165 1.00 78.25 119 GLY A O 1
ATOM 887 N N . LEU A 1 120 ? 19.826 5.348 -23.096 1.00 80.81 120 LEU A N 1
ATOM 888 C CA . LEU A 1 120 ? 18.372 5.281 -23.064 1.00 80.81 120 LEU A CA 1
ATOM 889 C C . LEU A 1 120 ? 17.822 6.462 -22.259 1.00 80.81 120 LEU A C 1
ATOM 891 O O . LEU A 1 120 ? 18.369 6.850 -21.229 1.00 80.81 120 LEU A O 1
ATOM 895 N N . SER A 1 121 ? 16.711 7.013 -22.734 1.00 87.44 121 SER A N 1
ATOM 896 C CA . SER A 1 121 ? 15.855 7.920 -21.974 1.00 87.44 121 SER A CA 1
ATOM 897 C C . SER A 1 121 ? 14.433 7.397 -22.122 1.00 87.44 121 SER A C 1
ATOM 899 O O . SER A 1 121 ? 13.758 7.653 -23.119 1.00 87.44 121 SER A O 1
ATOM 901 N N . VAL A 1 122 ? 14.026 6.552 -21.176 1.00 88.88 122 VAL A N 1
ATOM 902 C CA . VAL A 1 122 ? 12.729 5.869 -21.189 1.00 88.88 122 VAL A CA 1
ATOM 903 C C . VAL A 1 122 ? 11.931 6.309 -19.976 1.00 88.88 122 VAL A C 1
ATOM 905 O O . VAL A 1 122 ? 12.433 6.337 -18.856 1.00 88.88 122 VAL A O 1
ATOM 908 N N . ARG A 1 123 ? 10.662 6.646 -20.202 1.00 91.31 123 ARG A N 1
ATOM 909 C CA . ARG A 1 123 ? 9.711 6.989 -19.145 1.00 91.31 123 ARG A CA 1
ATOM 910 C C . ARG A 1 123 ? 8.453 6.173 -19.330 1.00 91.31 123 ARG A C 1
ATOM 912 O O . ARG A 1 123 ? 7.903 6.136 -20.430 1.00 91.31 123 ARG A O 1
ATOM 919 N N . HIS A 1 124 ? 8.002 5.521 -18.269 1.00 92.25 124 HIS A N 1
ATOM 920 C CA . HIS A 1 124 ? 6.813 4.683 -18.326 1.00 92.25 124 HIS A CA 1
ATOM 921 C C . HIS A 1 124 ? 5.999 4.784 -17.034 1.00 92.25 124 HIS A C 1
ATOM 923 O O . HIS A 1 124 ? 6.542 5.097 -15.968 1.00 92.25 124 HIS A O 1
ATOM 929 N N . PRO A 1 125 ? 4.687 4.510 -17.091 1.00 93.69 125 PRO A N 1
ATOM 930 C CA . PRO A 1 125 ? 3.847 4.604 -15.912 1.00 93.69 125 PRO A CA 1
ATOM 931 C C . PRO A 1 125 ? 4.193 3.485 -14.917 1.00 93.69 125 PRO A C 1
ATOM 933 O O . PRO A 1 125 ? 4.493 2.352 -15.301 1.00 93.69 125 PRO A O 1
ATOM 936 N N . ALA A 1 126 ? 4.167 3.822 -13.627 1.00 95.00 126 ALA A N 1
ATOM 937 C CA . ALA A 1 126 ? 4.558 2.944 -12.524 1.00 95.00 126 ALA A CA 1
ATOM 938 C C . ALA A 1 126 ? 3.768 3.255 -11.234 1.00 95.00 126 ALA A C 1
ATOM 940 O O . ALA A 1 126 ? 4.298 3.301 -10.135 1.00 95.00 126 ALA A O 1
ATOM 941 N N . LYS A 1 127 ? 2.455 3.478 -11.355 1.00 94.56 127 LYS A N 1
ATOM 942 C CA . LYS A 1 127 ? 1.534 3.589 -10.209 1.00 94.56 127 LYS A CA 1
ATOM 943 C C . LYS A 1 127 ? 1.276 2.227 -9.561 1.00 94.56 127 LYS A C 1
ATOM 945 O O . LYS A 1 127 ? 0.573 1.422 -10.161 1.00 94.56 127 LYS A O 1
ATOM 950 N N . PHE A 1 128 ? 1.775 1.973 -8.359 1.00 94.69 128 PHE A N 1
ATOM 951 C CA . PHE A 1 128 ? 1.516 0.740 -7.604 1.00 94.69 128 PHE A CA 1
ATOM 952 C C . PHE A 1 128 ? 1.406 1.023 -6.104 1.00 94.69 128 PHE A C 1
ATOM 954 O O . PHE A 1 128 ? 1.809 2.080 -5.624 1.00 94.69 128 PHE A O 1
ATOM 961 N N . VAL A 1 129 ? 0.853 0.071 -5.356 1.00 94.69 129 VAL A N 1
ATOM 962 C CA . VAL A 1 129 ? 0.860 0.091 -3.892 1.00 94.69 129 VAL A CA 1
ATOM 963 C C . VAL A 1 129 ? 2.109 -0.636 -3.405 1.00 94.69 129 VAL A C 1
ATOM 965 O O . VAL A 1 129 ? 2.257 -1.840 -3.624 1.00 94.69 129 VAL A O 1
ATOM 968 N N . LEU A 1 130 ? 3.005 0.101 -2.751 1.00 95.31 130 LEU A N 1
ATOM 969 C CA . LEU A 1 130 ? 4.200 -0.449 -2.119 1.00 95.31 130 LEU A CA 1
ATOM 970 C C . LEU A 1 130 ? 3.845 -1.063 -0.759 1.00 95.31 130 LEU A C 1
ATOM 972 O O . LEU A 1 130 ? 3.247 -0.398 0.087 1.00 95.31 130 LEU A O 1
ATOM 976 N N . ILE A 1 131 ? 4.237 -2.317 -0.545 1.00 95.12 131 ILE A N 1
ATOM 977 C CA . ILE A 1 131 ? 4.093 -3.025 0.729 1.00 95.12 131 ILE A CA 1
ATOM 978 C C . ILE A 1 131 ? 5.477 -3.512 1.153 1.00 95.12 131 ILE A C 1
ATOM 980 O O . ILE A 1 131 ? 6.008 -4.444 0.557 1.00 95.12 131 ILE A O 1
ATOM 984 N N . GLY A 1 132 ? 6.041 -2.891 2.187 1.00 93.25 132 GLY A N 1
ATOM 985 C CA . GLY A 1 132 ? 7.236 -3.386 2.867 1.00 93.25 132 GLY A CA 1
ATOM 986 C C . GLY A 1 132 ? 6.845 -4.155 4.124 1.00 93.25 132 GLY A C 1
ATOM 987 O O . GLY A 1 132 ? 6.116 -3.626 4.964 1.00 93.25 132 GLY A O 1
ATOM 988 N N . SER A 1 133 ? 7.311 -5.393 4.242 1.00 91.19 133 SER A N 1
ATOM 989 C CA . SER A 1 133 ? 7.350 -6.133 5.505 1.00 91.19 133 SER A CA 1
ATOM 990 C C . SER A 1 133 ? 8.752 -6.013 6.093 1.00 91.19 133 SER A C 1
ATOM 992 O O . SER A 1 133 ? 9.713 -5.896 5.341 1.00 91.19 133 SER A O 1
ATOM 994 N N . GLY A 1 134 ? 8.887 -6.030 7.413 1.00 88.50 134 GLY A N 1
ATOM 995 C CA . GLY A 1 134 ? 10.189 -5.977 8.068 1.00 88.50 134 GLY A CA 1
ATOM 996 C C . GLY A 1 134 ? 10.107 -6.484 9.495 1.00 88.50 134 GLY A C 1
ATOM 997 O O . GLY A 1 134 ? 9.073 -6.327 10.152 1.00 88.50 134 GLY A O 1
ATOM 998 N N . ASN A 1 135 ? 11.192 -7.098 9.955 1.00 82.75 135 ASN A N 1
ATOM 999 C CA . ASN A 1 135 ? 11.340 -7.538 11.332 1.00 82.75 135 ASN A CA 1
ATOM 1000 C C . ASN A 1 135 ? 12.083 -6.451 12.127 1.00 82.75 135 ASN A C 1
ATOM 1002 O O . ASN A 1 135 ? 13.256 -6.212 11.846 1.00 82.75 135 ASN A O 1
ATOM 1006 N N . PRO A 1 136 ? 11.454 -5.803 13.128 1.00 76.12 136 PRO A N 1
ATOM 1007 C CA . PRO A 1 136 ? 12.127 -4.798 13.952 1.00 76.12 136 PRO A CA 1
ATOM 1008 C C . PRO A 1 136 ? 13.389 -5.317 14.659 1.00 76.12 136 PRO A C 1
ATOM 1010 O O . PRO A 1 136 ? 14.263 -4.524 14.995 1.00 76.12 136 PRO A O 1
ATOM 1013 N N . GLU A 1 137 ? 13.492 -6.632 14.886 1.00 79.56 137 GLU A N 1
ATOM 1014 C CA . GLU A 1 137 ? 14.660 -7.259 15.520 1.00 79.56 137 GLU A CA 1
ATOM 1015 C C . GLU A 1 137 ? 15.896 -7.293 14.604 1.00 79.56 137 GLU A C 1
ATOM 1017 O O . GLU A 1 137 ? 17.021 -7.344 15.094 1.00 79.56 137 GLU A O 1
ATOM 1022 N N . GLU A 1 138 ? 15.707 -7.220 13.285 1.00 79.81 138 GLU A N 1
ATOM 1023 C CA . GLU A 1 138 ? 16.781 -7.264 12.280 1.00 79.81 138 GLU A CA 1
ATOM 1024 C C . GLU A 1 138 ? 17.256 -5.870 11.848 1.00 79.81 138 GLU A C 1
ATOM 1026 O O . GLU A 1 138 ? 18.087 -5.730 10.951 1.00 79.81 138 GLU A O 1
ATOM 1031 N N . GLY A 1 139 ? 16.735 -4.825 12.490 1.00 78.50 139 GLY A N 1
ATOM 1032 C CA . GLY A 1 139 ? 17.067 -3.436 12.212 1.00 78.50 139 GLY A CA 1
ATOM 1033 C C . GLY A 1 139 ? 15.852 -2.611 11.807 1.00 78.50 139 GLY A C 1
ATOM 1034 O O . GLY A 1 139 ? 14.856 -3.107 11.282 1.00 78.50 139 GLY A O 1
ATOM 1035 N N . GLU A 1 140 ? 15.942 -1.307 12.054 1.00 77.56 140 GLU A N 1
ATOM 1036 C CA . GLU A 1 140 ? 14.900 -0.355 11.685 1.00 77.56 140 GLU A CA 1
ATOM 1037 C C . GLU A 1 140 ? 15.285 0.394 10.411 1.00 77.56 140 GLU A C 1
ATOM 1039 O O . GLU A 1 140 ? 16.439 0.779 10.213 1.00 77.56 140 GLU A O 1
ATOM 1044 N N . LEU A 1 141 ? 14.294 0.646 9.553 1.00 82.44 141 LEU A N 1
ATOM 1045 C CA . LEU A 1 141 ? 14.461 1.577 8.443 1.00 82.44 141 LEU A CA 1
ATOM 1046 C C . LEU A 1 141 ? 14.827 2.964 8.976 1.00 82.44 141 LEU A C 1
ATOM 1048 O O . LEU A 1 141 ? 14.321 3.409 10.010 1.00 82.44 141 LEU A O 1
ATOM 1052 N N . ARG A 1 142 ? 15.648 3.690 8.211 1.00 83.12 142 ARG A N 1
ATOM 1053 C CA . ARG A 1 142 ? 15.991 5.080 8.527 1.00 83.12 142 ARG A CA 1
ATOM 1054 C C . ARG A 1 142 ? 14.710 5.910 8.730 1.00 83.12 142 ARG A C 1
ATOM 1056 O O . ARG A 1 142 ? 13.806 5.824 7.890 1.00 83.12 142 ARG A O 1
ATOM 1063 N N . PRO A 1 143 ? 14.621 6.763 9.770 1.00 82.75 143 PRO A N 1
ATOM 1064 C CA . PRO A 1 143 ? 13.420 7.559 10.048 1.00 82.75 143 PRO A CA 1
ATOM 1065 C C . PRO A 1 143 ? 12.918 8.388 8.856 1.00 82.75 143 PRO A C 1
ATOM 1067 O O . PRO A 1 143 ? 11.714 8.549 8.671 1.00 82.75 143 PRO A O 1
ATOM 1070 N N . GLN A 1 144 ? 13.832 8.867 8.007 1.00 81.94 144 GLN A N 1
ATOM 1071 C CA . GLN A 1 144 ? 13.508 9.628 6.799 1.00 81.94 144 GLN A CA 1
ATOM 1072 C C . GLN A 1 144 ? 12.736 8.791 5.768 1.00 81.94 144 GLN A C 1
ATOM 1074 O O . GLN A 1 144 ? 11.855 9.319 5.092 1.00 81.94 144 GLN A O 1
ATOM 1079 N N . LEU A 1 145 ? 13.040 7.493 5.661 1.00 85.81 145 LEU A N 1
ATOM 1080 C CA . LEU A 1 145 ? 12.349 6.559 4.769 1.00 85.81 145 LEU A CA 1
ATOM 1081 C C . LEU A 1 145 ? 11.012 6.129 5.372 1.00 85.81 145 LEU A C 1
ATOM 1083 O O . LEU A 1 145 ? 10.007 6.098 4.664 1.00 85.81 145 LEU A O 1
ATOM 1087 N N . LEU A 1 146 ? 10.974 5.874 6.686 1.00 86.62 146 LEU A N 1
ATOM 1088 C CA . LEU A 1 146 ? 9.733 5.569 7.402 1.00 86.62 146 LEU A CA 1
ATOM 1089 C C . LEU A 1 146 ? 8.690 6.665 7.185 1.00 86.62 146 LEU A C 1
ATOM 1091 O O . LEU A 1 146 ? 7.562 6.362 6.807 1.00 86.62 146 LEU A O 1
ATOM 1095 N N . ASP A 1 147 ? 9.069 7.936 7.315 1.00 86.31 147 ASP A N 1
ATOM 1096 C CA . ASP A 1 147 ? 8.150 9.063 7.131 1.00 86.31 147 ASP A CA 1
ATOM 1097 C C . ASP A 1 147 ? 7.539 9.145 5.711 1.00 86.31 147 ASP A C 1
ATOM 1099 O O . ASP A 1 147 ? 6.460 9.719 5.507 1.00 86.31 147 ASP A O 1
ATOM 1103 N N . ARG A 1 148 ? 8.178 8.532 4.708 1.00 89.62 148 ARG A N 1
ATOM 1104 C CA . ARG A 1 148 ? 7.647 8.449 3.338 1.00 89.62 148 ARG A CA 1
ATOM 1105 C C . ARG A 1 148 ? 6.580 7.361 3.171 1.00 89.62 148 ARG A C 1
ATOM 1107 O O . ARG A 1 148 ? 5.809 7.431 2.215 1.00 89.62 148 ARG A O 1
ATOM 1114 N N . PHE A 1 149 ? 6.460 6.411 4.101 1.00 91.44 149 PHE A N 1
ATOM 1115 C CA . PHE A 1 149 ? 5.357 5.450 4.102 1.00 91.44 149 PHE A CA 1
ATOM 1116 C C . PHE A 1 149 ? 4.046 6.105 4.540 1.00 91.44 149 PHE A C 1
ATOM 1118 O O . PHE A 1 149 ? 3.981 6.888 5.490 1.00 91.44 149 PHE A O 1
ATOM 1125 N N . GLY A 1 150 ? 2.960 5.763 3.845 1.00 92.69 150 GLY A N 1
ATOM 1126 C CA . GLY A 1 150 ? 1.626 6.246 4.195 1.00 92.69 150 GLY A CA 1
ATOM 1127 C C . GLY A 1 150 ? 1.129 5.636 5.504 1.00 92.69 150 GLY A C 1
ATOM 1128 O O . GLY A 1 150 ? 0.790 6.351 6.437 1.00 92.69 150 GLY A O 1
ATOM 1129 N N . LEU A 1 151 ? 1.103 4.309 5.594 1.00 94.62 151 LEU A N 1
ATOM 1130 C CA . LEU A 1 151 ? 0.543 3.596 6.739 1.00 94.62 151 LEU A CA 1
ATOM 1131 C C . LEU A 1 151 ? 1.557 2.599 7.296 1.00 94.62 151 LEU A C 1
ATOM 1133 O O . LEU A 1 151 ? 2.265 1.946 6.534 1.00 94.62 151 LEU A O 1
ATOM 1137 N N . SER A 1 152 ? 1.563 2.442 8.616 1.00 92.50 152 SER A N 1
ATOM 1138 C CA . SER A 1 152 ? 2.299 1.406 9.332 1.00 92.50 152 SER A CA 1
ATOM 1139 C C . SER A 1 152 ? 1.326 0.547 10.134 1.00 92.50 152 SER A C 1
ATOM 1141 O O . SER A 1 152 ? 0.493 1.039 10.901 1.00 92.50 152 SER A O 1
ATOM 1143 N N . VAL A 1 153 ? 1.417 -0.765 9.947 1.00 90.75 153 VAL A N 1
ATOM 1144 C CA . VAL A 1 153 ? 0.575 -1.754 10.621 1.00 90.75 153 VAL A CA 1
ATOM 1145 C C . VAL A 1 153 ? 1.492 -2.733 11.329 1.00 90.75 153 VAL A C 1
ATOM 1147 O O . VAL A 1 153 ? 2.463 -3.207 10.752 1.00 90.75 153 VAL A O 1
ATOM 1150 N N . GLU A 1 154 ? 1.180 -3.041 12.582 1.00 87.44 154 GLU A N 1
ATOM 1151 C CA . GLU A 1 154 ? 1.894 -4.071 13.329 1.00 87.44 154 GLU A CA 1
ATOM 1152 C C . GLU A 1 154 ? 1.057 -5.338 13.325 1.00 87.44 154 GLU A C 1
ATOM 1154 O O . GLU A 1 154 ? -0.111 -5.331 13.717 1.00 87.44 154 GLU A O 1
ATOM 1159 N N . VAL A 1 155 ? 1.670 -6.420 12.867 1.00 87.50 155 VAL A N 1
ATOM 1160 C CA . VAL A 1 155 ? 1.056 -7.740 12.830 1.00 87.50 155 VAL A CA 1
ATOM 1161 C C . VAL A 1 155 ? 1.645 -8.540 13.981 1.00 87.50 155 VAL A C 1
ATOM 1163 O O . VAL A 1 155 ? 2.848 -8.770 14.030 1.00 87.50 155 VAL A O 1
ATOM 1166 N N . ARG A 1 156 ? 0.796 -8.944 14.929 1.00 87.12 156 ARG A N 1
ATOM 1167 C CA . ARG A 1 156 ? 1.198 -9.761 16.080 1.00 87.12 156 ARG A CA 1
ATOM 1168 C C . ARG A 1 156 ? 0.653 -11.170 15.938 1.00 87.12 156 ARG A C 1
ATOM 1170 O O . ARG A 1 156 ? -0.499 -11.354 15.545 1.00 87.12 156 ARG A O 1
ATOM 1177 N N . SER A 1 157 ? 1.449 -12.151 16.346 1.00 87.44 157 SER A N 1
ATOM 1178 C CA . SER A 1 157 ? 0.974 -13.524 16.497 1.00 87.44 157 SER A CA 1
ATOM 1179 C C . SER A 1 157 ? -0.100 -13.591 17.593 1.00 87.44 157 SER A C 1
ATOM 1181 O O . SER A 1 157 ? 0.118 -13.054 18.687 1.00 87.44 157 SER A O 1
ATOM 1183 N N . PRO A 1 158 ? -1.257 -14.230 17.337 1.00 90.88 158 PRO A N 1
ATOM 1184 C CA . PRO A 1 158 ? -2.307 -14.361 18.339 1.00 90.88 158 PRO A CA 1
ATOM 1185 C C . PRO A 1 158 ? -1.795 -15.168 19.537 1.00 90.88 158 PRO A C 1
ATOM 1187 O O . PRO A 1 158 ? -1.156 -16.207 19.369 1.00 90.88 158 PRO A O 1
ATOM 1190 N N . LYS A 1 159 ? -2.079 -14.678 20.750 1.00 92.94 159 LYS A N 1
ATOM 1191 C CA . LYS A 1 159 ? -1.709 -15.345 22.013 1.00 92.94 159 LYS A CA 1
ATOM 1192 C C . LYS A 1 159 ? -2.768 -16.338 22.501 1.00 92.94 159 LYS A C 1
ATOM 1194 O O . LYS A 1 159 ? -2.451 -17.212 23.298 1.00 92.94 159 LYS A O 1
ATOM 1199 N N . ASP A 1 160 ? -4.003 -16.199 22.024 1.00 96.06 160 ASP A N 1
ATOM 1200 C CA . ASP A 1 160 ? -5.119 -17.087 22.346 1.00 96.06 160 ASP A CA 1
ATOM 1201 C C . ASP A 1 160 ? -4.925 -18.459 21.680 1.00 96.06 160 ASP A C 1
ATOM 1203 O O . ASP A 1 160 ? -4.719 -18.551 20.466 1.00 96.06 160 ASP A O 1
ATOM 1207 N N . ILE A 1 161 ? -4.972 -19.523 22.486 1.00 95.62 161 ILE A N 1
ATOM 1208 C CA . ILE A 1 161 ? -4.756 -20.901 22.036 1.00 95.62 161 ILE A CA 1
ATOM 1209 C C . ILE A 1 161 ? -5.839 -21.338 21.044 1.00 95.62 161 ILE A C 1
ATOM 1211 O O . ILE A 1 161 ? -5.504 -21.951 20.032 1.00 95.62 161 ILE A O 1
ATOM 1215 N N . GLU A 1 162 ? -7.104 -20.986 21.273 1.00 96.75 162 GLU A N 1
ATOM 1216 C CA . GLU A 1 162 ? -8.213 -21.380 20.399 1.00 96.75 162 GLU A CA 1
ATOM 1217 C C . GLU A 1 162 ? -8.080 -20.736 19.019 1.00 96.75 162 GLU A C 1
ATOM 1219 O O . GLU A 1 162 ? -8.226 -21.408 17.995 1.00 96.75 162 GLU A O 1
ATOM 1224 N N . VAL A 1 163 ? -7.684 -19.459 18.970 1.00 95.44 163 VAL A N 1
ATOM 1225 C CA . VAL A 1 163 ? -7.399 -18.768 17.700 1.00 95.44 163 VAL A CA 1
ATOM 1226 C C . VAL A 1 163 ? -6.246 -19.450 16.958 1.00 95.44 163 VAL A C 1
ATOM 1228 O O . VAL A 1 163 ? -6.318 -19.643 15.743 1.00 95.44 163 VAL A O 1
ATOM 1231 N N . ARG A 1 164 ? -5.187 -19.864 17.667 1.00 95.56 164 ARG A N 1
ATOM 1232 C CA . ARG A 1 164 ? -4.057 -20.582 17.052 1.00 95.56 164 ARG A CA 1
ATOM 1233 C C . ARG A 1 164 ? -4.477 -21.946 16.504 1.00 95.56 164 ARG A C 1
ATOM 1235 O O . ARG A 1 164 ? -4.119 -22.264 15.372 1.00 95.56 164 ARG A O 1
ATOM 1242 N N . ILE A 1 165 ? -5.267 -22.716 17.256 1.00 96.56 165 ILE A N 1
ATOM 1243 C CA . ILE A 1 165 ? -5.816 -24.004 16.803 1.00 96.56 165 ILE A CA 1
ATOM 1244 C C . ILE A 1 165 ? -6.678 -23.803 15.554 1.00 96.56 165 ILE A C 1
ATOM 1246 O O . ILE A 1 165 ? -6.557 -24.563 14.592 1.00 96.56 165 ILE A O 1
ATOM 1250 N N . GLN A 1 166 ? -7.523 -22.771 15.534 1.00 95.81 166 GLN A N 1
ATOM 1251 C CA . GLN A 1 166 ? -8.355 -22.460 14.377 1.00 95.81 166 GLN A CA 1
ATOM 1252 C C . GLN A 1 166 ? -7.511 -22.141 13.137 1.00 95.81 166 GLN A C 1
ATOM 1254 O O . GLN A 1 166 ? -7.794 -22.670 12.064 1.00 95.81 166 GLN A O 1
ATOM 1259 N N . ILE A 1 167 ? -6.455 -21.334 13.278 1.00 94.44 167 ILE A N 1
ATOM 1260 C CA . ILE A 1 167 ? -5.530 -21.038 12.174 1.00 94.44 167 ILE A CA 1
ATOM 1261 C C . ILE A 1 167 ? -4.884 -22.327 11.657 1.00 94.44 167 ILE A C 1
ATOM 1263 O O . ILE A 1 167 ? -4.883 -22.557 10.451 1.00 94.44 167 ILE A O 1
ATOM 1267 N N . MET A 1 168 ? -4.394 -23.196 12.549 1.00 95.06 168 MET A N 1
ATOM 1268 C CA . MET A 1 168 ? -3.791 -24.478 12.158 1.00 95.06 168 MET A CA 1
ATOM 1269 C C . MET A 1 168 ? -4.771 -25.363 11.378 1.00 95.06 168 MET A C 1
ATOM 1271 O O . MET A 1 168 ? -4.389 -25.961 10.374 1.00 95.06 168 MET A O 1
ATOM 1275 N N . ARG A 1 169 ? -6.041 -25.421 11.800 1.00 95.56 169 ARG A N 1
ATOM 1276 C CA . ARG A 1 169 ? -7.089 -26.167 11.085 1.00 95.56 169 ARG A CA 1
ATOM 1277 C C . ARG A 1 169 ? -7.347 -25.594 9.695 1.00 95.56 169 ARG A C 1
ATOM 1279 O O . ARG A 1 169 ? -7.378 -26.356 8.739 1.00 95.56 169 ARG A O 1
ATOM 1286 N N . LEU A 1 170 ? -7.483 -24.272 9.575 1.00 94.50 170 LEU A N 1
ATOM 1287 C CA . LEU A 1 170 ? -7.722 -23.613 8.286 1.00 94.50 170 LEU A CA 1
ATOM 1288 C C . LEU A 1 170 ? -6.557 -23.814 7.310 1.00 94.50 170 LEU A C 1
ATOM 1290 O O . LEU A 1 170 ? -6.791 -24.045 6.127 1.00 94.50 170 LEU A O 1
ATOM 1294 N N . VAL A 1 171 ? -5.314 -23.766 7.799 1.00 94.19 171 VAL A N 1
ATOM 1295 C CA . VAL A 1 171 ? -4.127 -24.057 6.980 1.00 94.19 171 VAL A CA 1
ATOM 1296 C C . VAL A 1 171 ? -4.157 -25.506 6.492 1.00 94.19 171 VAL A C 1
ATOM 1298 O O . VAL A 1 171 ? -4.037 -25.733 5.293 1.00 94.19 171 VAL A O 1
ATOM 1301 N N . ALA A 1 172 ? -4.402 -26.468 7.385 1.00 95.44 172 ALA A N 1
ATOM 1302 C CA . ALA A 1 172 ? -4.476 -27.883 7.019 1.00 95.44 172 ALA A CA 1
ATOM 1303 C C . ALA A 1 172 ? -5.636 -28.195 6.050 1.00 95.44 172 ALA A C 1
ATOM 1305 O O . ALA A 1 172 ? -5.490 -29.029 5.158 1.00 95.44 172 ALA A O 1
ATOM 1306 N N . GLU A 1 173 ? -6.788 -27.529 6.201 1.00 94.19 173 GLU A N 1
ATOM 1307 C CA . GLU A 1 173 ? -7.910 -27.621 5.256 1.00 94.19 173 GLU A CA 1
ATOM 1308 C C . GLU A 1 173 ? -7.499 -27.131 3.861 1.00 94.19 173 GLU A C 1
ATOM 1310 O O . GLU A 1 173 ? -7.719 -27.840 2.880 1.00 94.19 173 GLU A O 1
ATOM 1315 N N . ASN A 1 174 ? -6.857 -25.961 3.778 1.00 93.12 174 ASN A N 1
ATOM 1316 C CA . ASN A 1 174 ? -6.386 -25.396 2.516 1.00 93.12 174 ASN A CA 1
ATOM 1317 C C . ASN A 1 174 ? -5.278 -26.238 1.862 1.00 93.12 174 ASN A C 1
ATOM 1319 O O . ASN A 1 174 ? -5.242 -26.342 0.644 1.00 93.12 174 ASN A O 1
ATOM 1323 N N . GLU A 1 175 ? -4.375 -26.843 2.637 1.00 94.88 175 GLU A N 1
ATOM 1324 C CA . GLU A 1 175 ? -3.344 -27.746 2.102 1.00 94.88 175 GLU A CA 1
ATOM 1325 C C . GLU A 1 175 ? -3.933 -29.052 1.558 1.00 94.88 175 GLU A C 1
ATOM 1327 O O . GLU A 1 175 ? -3.434 -29.589 0.570 1.00 94.88 175 GLU A O 1
ATOM 1332 N N . ARG A 1 176 ? -4.994 -29.567 2.192 1.00 96.12 176 ARG A N 1
ATOM 1333 C CA . ARG A 1 176 ? -5.666 -30.798 1.763 1.00 96.12 176 ARG A CA 1
ATOM 1334 C C . ARG A 1 176 ? -6.496 -30.597 0.496 1.00 96.12 176 ARG A C 1
ATOM 1336 O O . ARG A 1 176 ? -6.474 -31.470 -0.367 1.00 96.12 176 ARG A O 1
ATOM 1343 N N . ASP A 1 177 ? -7.260 -29.511 0.422 1.00 94.88 177 ASP A N 1
ATOM 1344 C CA . ASP A 1 177 ? -8.132 -29.195 -0.714 1.00 94.88 177 ASP A CA 1
ATOM 1345 C C . ASP A 1 177 ? -8.163 -27.675 -0.970 1.00 94.88 177 ASP A C 1
ATOM 1347 O O . ASP A 1 177 ? -9.055 -26.973 -0.477 1.00 94.88 177 ASP A O 1
ATOM 1351 N N . PRO A 1 178 ? -7.188 -27.144 -1.736 1.00 92.44 178 PRO A N 1
ATOM 1352 C CA . PRO A 1 178 ? -7.116 -25.716 -2.034 1.00 92.44 178 PRO A CA 1
ATOM 1353 C C . PRO A 1 178 ? -8.338 -25.194 -2.801 1.00 92.44 178 PRO A C 1
ATOM 1355 O O . PRO A 1 178 ? -8.796 -24.077 -2.554 1.00 92.44 178 PRO A O 1
ATOM 1358 N N . GLU A 1 179 ? -8.879 -25.984 -3.734 1.00 93.19 179 GLU A N 1
ATOM 1359 C CA . GLU A 1 179 ? -10.004 -25.570 -4.579 1.00 93.19 179 GLU A CA 1
ATOM 1360 C C . GLU A 1 179 ? -11.310 -25.532 -3.782 1.00 93.19 179 GLU A C 1
ATOM 1362 O O . GLU A 1 179 ? -12.038 -24.536 -3.837 1.00 93.19 179 GLU A O 1
ATOM 1367 N N . GLY A 1 180 ? -11.584 -26.566 -2.981 1.00 93.81 180 GLY A N 1
ATOM 1368 C CA . GLY A 1 180 ? -12.743 -26.596 -2.091 1.00 93.81 180 GLY A CA 1
ATOM 1369 C C . GLY A 1 180 ? -12.674 -25.527 -1.001 1.00 93.81 180 GLY A C 1
ATOM 1370 O O . GLY A 1 180 ? -13.688 -24.889 -0.694 1.00 93.81 180 GLY A O 1
ATOM 1371 N N . PHE A 1 181 ? -11.480 -25.256 -0.461 1.00 93.06 181 PHE A N 1
ATOM 1372 C CA . PHE A 1 181 ? -11.268 -24.157 0.480 1.00 93.06 181 PHE A CA 1
ATOM 1373 C C . PHE A 1 181 ? -11.578 -22.803 -0.172 1.00 93.06 181 PHE A C 1
ATOM 1375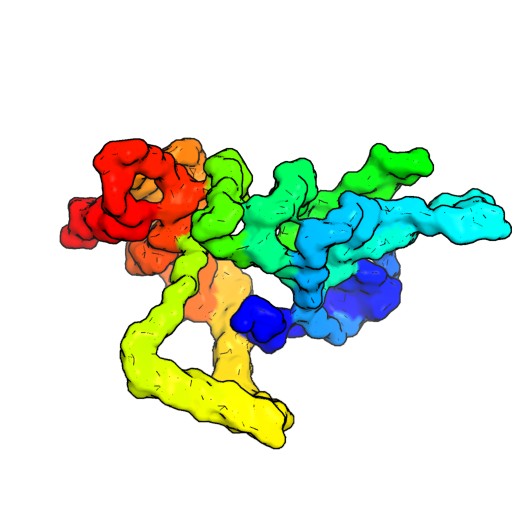 O O . PHE A 1 181 ? -12.382 -22.036 0.361 1.00 93.06 181 PHE A O 1
ATOM 1382 N N . ALA A 1 182 ? -11.019 -22.523 -1.352 1.00 90.50 182 ALA A N 1
ATOM 1383 C CA . ALA A 1 182 ? -11.295 -21.285 -2.078 1.00 90.50 182 ALA A CA 1
ATOM 1384 C C . ALA A 1 182 ? -12.791 -21.130 -2.407 1.00 90.50 182 ALA A C 1
ATOM 1386 O O . ALA A 1 182 ? -13.363 -20.061 -2.191 1.00 90.50 182 ALA A O 1
ATOM 1387 N N . ALA A 1 183 ? -13.460 -22.201 -2.848 1.00 93.06 183 ALA A N 1
ATOM 1388 C CA . ALA A 1 183 ? -14.894 -22.184 -3.140 1.00 93.06 183 ALA A CA 1
ATOM 1389 C C . ALA A 1 183 ? -15.747 -21.859 -1.900 1.00 93.06 183 ALA A C 1
ATOM 1391 O O . ALA A 1 183 ? -16.721 -21.110 -1.996 1.00 93.06 183 ALA A O 1
ATOM 1392 N N . ARG A 1 184 ? -15.362 -22.368 -0.721 1.00 94.12 184 ARG A N 1
ATOM 1393 C CA . ARG A 1 184 ? -16.039 -22.085 0.554 1.00 94.12 184 ARG A CA 1
ATOM 1394 C C . ARG A 1 184 ? -15.942 -20.610 0.953 1.00 94.12 184 ARG A C 1
ATOM 1396 O O . ARG A 1 184 ? -16.911 -20.066 1.481 1.00 94.12 184 ARG A O 1
ATOM 1403 N N . TRP A 1 185 ? -14.796 -19.973 0.714 1.00 91.75 185 TRP A N 1
ATOM 1404 C CA . TRP A 1 185 ? -14.536 -18.583 1.116 1.00 91.75 185 TRP A CA 1
ATOM 1405 C C . TRP A 1 185 ? -14.851 -17.544 0.032 1.00 91.75 185 TRP A C 1
ATOM 1407 O O . TRP A 1 185 ? -14.959 -16.359 0.347 1.00 91.75 185 TRP A O 1
ATOM 1417 N N . ALA A 1 186 ? -15.114 -17.971 -1.207 1.00 91.00 186 ALA A N 1
ATOM 1418 C CA . ALA A 1 186 ? -15.423 -17.092 -2.337 1.00 91.00 186 ALA A CA 1
ATOM 1419 C C . ALA A 1 186 ? -16.550 -16.081 -2.047 1.00 91.00 186 ALA A C 1
ATOM 1421 O O . ALA A 1 186 ? -16.502 -14.942 -2.510 1.00 91.00 186 ALA A O 1
ATOM 1422 N N . GLY A 1 187 ? -17.556 -16.467 -1.253 1.00 93.88 187 GLY A N 1
ATOM 1423 C CA . GLY A 1 187 ? -18.642 -15.568 -0.853 1.00 93.88 187 GLY A CA 1
ATOM 1424 C C . GLY A 1 187 ? -18.195 -14.423 0.066 1.00 93.88 187 GLY A C 1
ATOM 1425 O O . GLY A 1 187 ? -18.704 -13.308 -0.053 1.00 93.88 187 GLY A O 1
ATOM 1426 N N . GLU A 1 188 ? -17.239 -14.664 0.967 1.00 92.69 188 GLU A N 1
ATOM 1427 C CA . GLU A 1 188 ? -16.665 -13.617 1.824 1.00 92.69 188 GLU A CA 1
ATOM 1428 C C . GLU A 1 188 ? -15.722 -12.707 1.025 1.00 92.69 188 GLU A C 1
ATOM 1430 O O . GLU A 1 188 ? -15.811 -11.480 1.139 1.00 92.69 188 GLU A O 1
ATOM 1435 N N . ASP A 1 189 ? -14.911 -13.281 0.133 1.00 91.19 189 ASP A N 1
ATOM 1436 C CA . ASP A 1 189 ? -14.056 -12.519 -0.784 1.00 91.19 189 ASP A CA 1
ATOM 1437 C C . ASP A 1 189 ? -14.890 -11.594 -1.683 1.00 91.19 189 ASP A C 1
ATOM 1439 O O . ASP A 1 189 ? -14.572 -10.412 -1.848 1.00 91.19 189 ASP A O 1
ATOM 1443 N N . GLU A 1 190 ? -16.028 -12.073 -2.197 1.00 91.69 190 GLU A N 1
ATOM 1444 C CA . GLU A 1 190 ? -16.934 -11.261 -3.011 1.00 91.69 190 GLU A CA 1
ATOM 1445 C C . GLU A 1 190 ? -17.532 -10.082 -2.219 1.00 91.69 190 GLU A C 1
ATOM 1447 O O . GLU A 1 190 ? -17.694 -8.979 -2.757 1.00 91.69 190 GLU A O 1
ATOM 1452 N N . LYS A 1 191 ? -17.829 -10.259 -0.922 1.00 93.38 191 LYS A N 1
ATOM 1453 C CA . LYS A 1 191 ? -18.286 -9.153 -0.059 1.00 93.38 191 LYS A CA 1
ATOM 1454 C C . LYS A 1 191 ? -17.203 -8.088 0.090 1.00 93.38 191 LYS A C 1
ATOM 1456 O O . LYS A 1 191 ? -17.521 -6.895 0.006 1.00 93.38 191 LYS A O 1
ATOM 1461 N N . ILE A 1 192 ? -15.947 -8.496 0.279 1.00 92.44 192 ILE A N 1
ATOM 1462 C CA . ILE A 1 192 ? -14.800 -7.582 0.371 1.00 92.44 192 ILE A CA 1
ATOM 1463 C C . ILE A 1 192 ? -14.626 -6.835 -0.954 1.00 92.44 192 ILE A C 1
ATOM 1465 O O . ILE A 1 192 ? -14.610 -5.603 -0.954 1.00 92.44 192 ILE A O 1
ATOM 1469 N N . LEU A 1 193 ? -14.624 -7.546 -2.084 1.00 90.69 193 LEU A N 1
ATOM 1470 C CA . LEU A 1 193 ? -14.540 -6.963 -3.427 1.00 90.69 193 LEU A CA 1
ATOM 1471 C C . LEU A 1 193 ? -15.632 -5.913 -3.669 1.00 90.69 193 LEU A C 1
ATOM 1473 O O . LEU A 1 193 ? -15.349 -4.783 -4.078 1.00 90.69 193 LEU A O 1
ATOM 1477 N N . LYS A 1 194 ? -16.892 -6.243 -3.352 1.00 92.00 194 LYS A N 1
ATOM 1478 C CA . LYS A 1 194 ? -18.033 -5.316 -3.461 1.00 92.00 194 LYS A CA 1
ATOM 1479 C C . LYS A 1 194 ? -17.896 -4.119 -2.521 1.00 92.00 194 LYS A C 1
ATOM 1481 O O . LYS A 1 194 ? -18.358 -3.024 -2.852 1.00 92.00 194 LYS A O 1
ATOM 1486 N N . ARG A 1 195 ? -17.320 -4.293 -1.329 1.00 93.94 195 ARG A N 1
ATOM 1487 C CA . ARG A 1 195 ? -17.065 -3.193 -0.384 1.00 93.94 195 ARG A CA 1
ATOM 1488 C C . ARG A 1 195 ? -15.993 -2.250 -0.926 1.00 93.94 195 ARG A C 1
ATOM 1490 O O . ARG A 1 195 ? -16.248 -1.049 -0.980 1.00 93.94 195 ARG A O 1
ATOM 1497 N N . VAL A 1 196 ? -14.869 -2.781 -1.401 1.00 92.25 196 VAL A N 1
ATOM 1498 C CA . VAL A 1 196 ? -13.781 -1.988 -1.991 1.00 92.25 196 VAL A CA 1
ATOM 1499 C C . VAL A 1 196 ? -14.268 -1.235 -3.227 1.00 92.25 196 VAL A C 1
ATOM 1501 O O . VAL A 1 196 ? -14.138 -0.016 -3.275 1.00 92.25 196 VAL A O 1
ATOM 1504 N N . ALA A 1 197 ? -14.929 -1.909 -4.175 1.00 90.69 197 ALA A N 1
ATOM 1505 C CA . ALA A 1 197 ? -15.427 -1.276 -5.399 1.00 90.69 197 ALA A CA 1
ATOM 1506 C C . ALA A 1 197 ? -16.402 -0.114 -5.117 1.00 90.69 197 ALA A C 1
ATOM 1508 O O . ALA A 1 197 ? -16.292 0.962 -5.710 1.00 90.69 197 ALA A O 1
ATOM 1509 N N . ARG A 1 198 ? -17.337 -0.297 -4.171 1.00 91.81 198 ARG A N 1
ATOM 1510 C CA . ARG 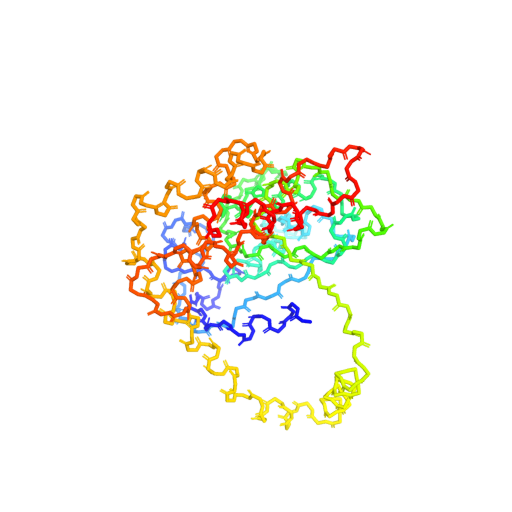A 1 198 ? -18.257 0.772 -3.739 1.00 91.81 198 ARG A CA 1
ATOM 1511 C C . ARG A 1 198 ? -17.521 1.910 -3.035 1.00 91.81 198 ARG A C 1
ATOM 1513 O O . ARG A 1 198 ? -17.862 3.069 -3.269 1.00 91.81 198 ARG A O 1
ATOM 1520 N N . GLY A 1 199 ? -16.535 1.590 -2.198 1.00 93.12 199 GLY A N 1
ATOM 1521 C CA . GLY A 1 199 ? -15.701 2.574 -1.514 1.00 93.12 199 GLY A CA 1
ATOM 1522 C C . GLY A 1 199 ? -14.925 3.445 -2.499 1.00 93.12 199 GLY A C 1
ATOM 1523 O O . GLY A 1 199 ? -15.039 4.668 -2.453 1.00 93.12 199 GLY A O 1
ATOM 1524 N N . THR A 1 200 ? -14.233 2.840 -3.466 1.00 90.62 200 THR A N 1
ATOM 1525 C CA . THR A 1 200 ? -13.484 3.564 -4.507 1.00 90.62 200 THR A CA 1
ATOM 1526 C C . THR A 1 200 ? -14.380 4.524 -5.295 1.00 90.62 200 THR A C 1
ATOM 1528 O O . THR A 1 200 ? -14.019 5.685 -5.475 1.00 90.62 200 THR A O 1
ATOM 1531 N N . ALA A 1 201 ? -15.582 4.092 -5.695 1.00 90.88 201 ALA A N 1
ATOM 1532 C CA . ALA A 1 201 ? -16.531 4.948 -6.414 1.00 90.88 201 ALA A CA 1
ATOM 1533 C C . ALA A 1 201 ? -17.064 6.125 -5.569 1.00 90.88 201 ALA A C 1
ATOM 1535 O O . ALA A 1 201 ? -17.424 7.172 -6.110 1.00 90.88 201 ALA A O 1
ATOM 1536 N N . ARG A 1 202 ? -17.139 5.964 -4.241 1.00 91.25 202 ARG A N 1
ATOM 1537 C CA . ARG A 1 202 ? -17.615 7.001 -3.308 1.00 91.25 202 ARG A CA 1
ATOM 1538 C C . ARG A 1 202 ? -16.527 7.978 -2.889 1.00 91.25 202 ARG A C 1
ATOM 1540 O O . ARG A 1 202 ? -16.845 9.137 -2.643 1.00 91.25 202 ARG A O 1
ATOM 1547 N N . LEU A 1 203 ? -15.272 7.537 -2.827 1.00 92.06 203 LEU A N 1
ATOM 1548 C CA . LEU A 1 203 ? -14.145 8.336 -2.345 1.00 92.06 203 LEU A CA 1
ATOM 1549 C C . LEU A 1 203 ? -14.034 9.694 -3.059 1.00 92.06 203 LEU A C 1
ATOM 1551 O O . LEU A 1 203 ? -13.823 10.712 -2.404 1.00 92.06 203 LEU A O 1
ATOM 1555 N N . ALA A 1 204 ? -14.253 9.721 -4.378 1.00 85.69 204 ALA A N 1
ATOM 1556 C CA . ALA A 1 204 ? -14.207 10.944 -5.185 1.00 85.69 204 ALA A CA 1
ATOM 1557 C C . ALA A 1 204 ? -15.269 11.993 -4.797 1.00 85.69 204 ALA A C 1
ATOM 1559 O O . ALA A 1 204 ? -15.073 13.176 -5.048 1.00 85.69 204 ALA A O 1
ATOM 1560 N N . LYS A 1 205 ? -16.379 11.570 -4.181 1.00 87.44 205 LYS A N 1
ATOM 1561 C CA . LYS A 1 205 ? -17.507 12.431 -3.783 1.00 87.44 205 LYS A CA 1
ATOM 1562 C C . LYS A 1 205 ? -17.508 12.766 -2.289 1.00 87.44 205 LYS A C 1
ATOM 1564 O O . LYS A 1 205 ? -18.365 13.511 -1.831 1.00 87.44 205 LYS A O 1
ATOM 1569 N N . LEU A 1 206 ? -16.608 12.158 -1.517 1.00 90.69 206 LEU A N 1
ATOM 1570 C CA . LEU A 1 206 ? -16.548 12.311 -0.069 1.00 90.69 206 LEU A CA 1
ATOM 1571 C C . LEU A 1 206 ? -15.755 13.565 0.285 1.00 90.69 206 LEU A C 1
ATOM 1573 O O . LEU A 1 206 ? -14.535 13.610 0.102 1.00 90.69 206 LEU A O 1
ATOM 1577 N N . GLU A 1 207 ? -16.459 14.555 0.815 1.00 86.56 207 GLU A N 1
ATOM 1578 C CA . GLU A 1 207 ? -15.879 15.779 1.353 1.00 86.56 207 GLU A CA 1
ATOM 1579 C C . GLU A 1 207 ? -15.519 15.611 2.830 1.00 86.56 207 GLU A C 1
ATOM 1581 O O . GLU A 1 207 ? -16.160 14.861 3.579 1.00 86.56 207 GLU A O 1
ATOM 1586 N N . THR A 1 208 ? -14.482 16.332 3.239 1.00 88.62 208 THR A N 1
ATOM 1587 C CA . THR A 1 208 ? -14.099 16.454 4.641 1.00 88.62 208 THR A CA 1
ATOM 1588 C C . THR A 1 208 ? -14.622 17.779 5.178 1.00 88.62 208 THR A C 1
ATOM 1590 O O . THR A 1 208 ? -14.351 18.818 4.583 1.00 88.62 208 THR A O 1
ATOM 1593 N N . GLY A 1 209 ? -15.336 17.745 6.304 1.00 89.94 209 GLY A N 1
ATOM 1594 C CA . GLY A 1 209 ? -15.723 18.955 7.028 1.00 89.94 209 GLY A CA 1
ATOM 1595 C C . GLY A 1 209 ? -14.544 19.627 7.738 1.00 89.94 209 GLY A C 1
ATOM 1596 O O . GLY A 1 209 ? -13.547 18.986 8.074 1.00 89.94 209 GLY A O 1
ATOM 1597 N N . GLU A 1 210 ? -14.661 20.933 7.966 1.00 92.06 210 GLU A N 1
ATOM 1598 C CA . GLU A 1 210 ? -13.647 21.739 8.660 1.00 92.06 210 GLU A CA 1
ATOM 1599 C C . GLU A 1 210 ? -13.387 21.256 10.097 1.00 92.06 210 GLU A C 1
ATOM 1601 O O . GLU A 1 210 ? -12.260 21.314 10.581 1.00 92.06 210 GLU A O 1
ATOM 1606 N N . ASP A 1 211 ? -14.409 20.700 10.748 1.00 91.88 211 ASP A N 1
ATOM 1607 C CA . ASP A 1 211 ? -14.330 20.052 12.057 1.00 91.88 211 ASP A CA 1
ATOM 1608 C C . ASP A 1 211 ? -13.311 18.904 12.072 1.00 91.88 211 ASP A C 1
ATOM 1610 O O . ASP A 1 211 ? -12.425 18.864 12.920 1.00 91.88 211 ASP A O 1
ATOM 1614 N N . VAL A 1 212 ? -13.370 18.014 11.081 1.00 92.94 212 VAL A N 1
ATOM 1615 C CA . VAL A 1 212 ? -12.444 16.876 10.985 1.00 92.94 212 VAL A CA 1
ATOM 1616 C C . VAL A 1 212 ? -11.033 17.331 10.603 1.00 92.94 212 VAL A C 1
ATOM 1618 O O . VAL A 1 212 ? -10.055 16.725 11.037 1.00 92.94 212 VAL A O 1
ATOM 1621 N N . LEU A 1 213 ? -10.906 18.394 9.802 1.00 93.62 213 LEU A N 1
ATOM 1622 C CA . LEU A 1 213 ? -9.601 18.985 9.486 1.00 93.62 213 LEU A CA 1
ATOM 1623 C C . LEU A 1 213 ? -8.942 19.577 10.736 1.00 93.62 213 LEU A C 1
ATOM 1625 O O . LEU A 1 213 ? -7.748 19.369 10.947 1.00 93.62 213 LEU A O 1
ATOM 1629 N N . ARG A 1 214 ? -9.725 20.264 11.575 1.00 94.12 214 ARG A N 1
ATOM 1630 C CA . ARG A 1 214 ? -9.273 20.775 12.871 1.00 94.12 214 ARG A CA 1
ATOM 1631 C C . ARG A 1 214 ? -8.837 19.635 13.788 1.00 94.12 214 ARG A C 1
ATOM 1633 O O . ARG A 1 214 ? -7.712 19.674 14.272 1.00 94.12 214 ARG A O 1
ATOM 1640 N N . ASP A 1 215 ? -9.662 18.598 13.933 1.00 93.69 215 ASP A N 1
ATOM 1641 C CA . ASP A 1 215 ? -9.329 17.413 14.736 1.00 93.69 215 ASP A CA 1
ATOM 1642 C C . ASP A 1 215 ? -8.010 16.762 14.275 1.00 93.69 215 ASP A C 1
ATOM 1644 O O . ASP A 1 215 ? -7.190 16.345 15.092 1.00 93.69 215 ASP A O 1
ATOM 1648 N N . ALA A 1 216 ? -7.781 16.671 12.959 1.00 93.31 216 ALA A N 1
ATOM 1649 C CA . ALA A 1 216 ? -6.555 16.097 12.405 1.00 93.31 216 ALA A CA 1
ATOM 1650 C C . ALA A 1 216 ? -5.316 16.932 12.742 1.00 93.31 216 ALA A C 1
ATOM 1652 O O . ALA A 1 216 ? -4.289 16.361 13.114 1.00 93.31 216 ALA A O 1
ATOM 1653 N N . ALA A 1 217 ? -5.415 18.259 12.625 1.00 92.94 217 ALA A N 1
ATOM 1654 C CA . ALA A 1 217 ? -4.329 19.175 12.955 1.00 92.94 217 ALA A CA 1
ATOM 1655 C C . ALA A 1 217 ? -4.023 19.169 14.461 1.00 92.94 217 ALA A C 1
ATOM 1657 O O . ALA A 1 217 ? -2.866 19.025 14.849 1.00 92.94 217 ALA A O 1
ATOM 1658 N N . GLU A 1 218 ? -5.051 19.247 15.311 1.00 92.94 218 GLU A N 1
ATOM 1659 C CA . GLU A 1 218 ? -4.907 19.183 16.772 1.00 92.94 218 GLU A CA 1
ATOM 1660 C C . GLU A 1 218 ? -4.246 17.872 17.210 1.00 92.94 218 GLU A C 1
ATOM 1662 O O . GLU A 1 218 ? -3.309 17.891 18.009 1.00 92.94 218 GLU A O 1
ATOM 1667 N N . LEU A 1 219 ? -4.660 16.740 16.629 1.00 92.00 219 LEU A N 1
ATOM 1668 C CA . LEU A 1 219 ? -4.043 15.450 16.919 1.00 92.00 219 LEU A CA 1
ATOM 1669 C C . LEU A 1 219 ? -2.576 15.400 16.479 1.00 92.00 219 LEU A C 1
ATOM 1671 O O . LEU A 1 219 ? -1.737 14.949 17.254 1.00 92.00 219 LEU A O 1
ATOM 1675 N N . CYS A 1 220 ? -2.252 15.848 15.260 1.00 91.25 220 CYS A N 1
ATOM 1676 C CA . CYS A 1 220 ? -0.874 15.823 14.755 1.00 91.25 220 CYS A CA 1
ATOM 1677 C C . CYS A 1 220 ? 0.059 16.708 15.597 1.00 91.25 220 CYS A C 1
ATOM 1679 O O . CYS A 1 220 ? 1.168 16.277 15.920 1.00 91.25 220 CYS A O 1
ATOM 1681 N N . LEU A 1 221 ? -0.419 17.880 16.031 1.00 89.50 221 LEU A N 1
ATOM 1682 C CA . LEU A 1 221 ? 0.302 18.764 16.949 1.00 89.50 221 LEU A CA 1
ATOM 1683 C C . LEU A 1 221 ? 0.509 18.118 18.323 1.00 89.50 221 LEU A C 1
ATOM 1685 O O . LEU A 1 221 ? 1.623 18.136 18.841 1.00 89.50 221 LEU A O 1
ATOM 1689 N N . ALA A 1 222 ? -0.532 17.509 18.897 1.00 89.19 222 ALA A N 1
ATOM 1690 C CA . ALA A 1 222 ? -0.457 16.892 20.221 1.00 89.19 222 ALA A CA 1
ATOM 1691 C C . ALA A 1 222 ? 0.511 15.703 20.271 1.00 89.19 222 ALA A C 1
ATOM 1693 O O . ALA A 1 222 ? 1.188 15.496 21.277 1.00 89.19 222 ALA A O 1
ATOM 1694 N N . VAL A 1 223 ? 0.603 14.923 19.189 1.00 87.25 223 VAL A N 1
ATOM 1695 C CA . VAL A 1 223 ? 1.542 13.795 19.131 1.00 87.25 223 VAL A CA 1
ATOM 1696 C C . VAL A 1 223 ? 2.961 14.221 18.729 1.00 87.25 223 VAL A C 1
ATOM 1698 O O . VAL A 1 223 ? 3.889 13.435 18.895 1.00 87.25 223 VAL A O 1
ATOM 1701 N N . GLY A 1 224 ? 3.159 15.450 18.242 1.00 84.50 224 GLY A N 1
ATOM 1702 C CA . GLY A 1 224 ? 4.461 15.942 17.782 1.00 84.50 224 GLY A CA 1
ATOM 1703 C C . GLY A 1 224 ? 4.876 15.379 16.419 1.00 84.50 224 GLY A C 1
ATOM 1704 O O . GLY A 1 224 ? 6.060 15.127 16.190 1.00 84.50 224 GLY A O 1
ATOM 1705 N N . ALA A 1 225 ? 3.909 15.131 15.528 1.00 83.38 225 ALA A N 1
ATOM 1706 C CA . ALA A 1 225 ? 4.201 14.784 14.140 1.00 83.38 225 ALA A CA 1
ATOM 1707 C C . ALA A 1 225 ? 4.749 16.020 13.405 1.00 83.38 225 ALA A C 1
ATOM 1709 O O . ALA A 1 225 ? 4.193 17.110 13.514 1.00 83.38 225 ALA A O 1
ATOM 1710 N N . ASP A 1 226 ? 5.852 15.848 12.679 1.00 75.06 226 ASP A N 1
ATOM 1711 C CA . ASP A 1 226 ? 6.550 16.944 12.002 1.00 75.06 226 ASP A CA 1
ATOM 1712 C C . ASP A 1 226 ? 6.025 17.138 10.566 1.00 75.06 226 ASP A C 1
ATOM 1714 O O . ASP A 1 226 ? 5.852 16.175 9.811 1.00 75.06 226 ASP A O 1
ATOM 1718 N N . GLY A 1 227 ? 5.799 18.395 10.179 1.00 81.94 227 GLY A N 1
ATOM 1719 C CA . GLY A 1 227 ? 5.305 18.795 8.859 1.00 81.94 227 GLY A CA 1
ATOM 1720 C C . GLY A 1 227 ? 3.887 18.316 8.498 1.00 81.94 227 GLY A C 1
ATOM 1721 O O . GLY A 1 227 ? 3.236 17.585 9.230 1.00 81.94 227 GLY A O 1
ATOM 1722 N N . LEU A 1 228 ? 3.425 18.694 7.295 1.00 88.88 228 LEU A N 1
ATOM 1723 C CA . LEU A 1 228 ? 2.041 18.456 6.838 1.00 88.88 228 LEU A CA 1
ATOM 1724 C C . LEU A 1 228 ? 1.749 17.028 6.336 1.00 88.88 228 LEU A C 1
ATOM 1726 O O . LEU A 1 228 ? 0.646 16.704 5.878 1.00 88.88 228 LEU A O 1
ATOM 1730 N N . ARG A 1 229 ? 2.770 16.165 6.305 1.00 89.81 229 ARG A N 1
ATOM 1731 C CA . ARG A 1 229 ? 2.653 14.825 5.715 1.00 89.81 229 ARG A CA 1
ATOM 1732 C C . ARG A 1 229 ? 1.788 13.917 6.592 1.00 89.81 229 ARG A C 1
ATOM 1734 O O . ARG A 1 229 ? 1.049 13.090 6.047 1.00 89.81 229 ARG A O 1
ATOM 1741 N N . GLY A 1 230 ? 1.842 14.105 7.913 1.00 90.56 230 GLY A N 1
ATOM 1742 C CA . GLY A 1 230 ? 0.993 13.421 8.886 1.00 90.56 230 GLY A CA 1
ATOM 1743 C C . GLY A 1 230 ? -0.486 13.730 8.672 1.00 90.56 230 GLY A C 1
ATOM 1744 O O . GLY A 1 230 ? -1.263 12.800 8.439 1.00 90.56 230 GLY A O 1
ATOM 1745 N N . GLU A 1 231 ? -0.870 15.011 8.640 1.00 93.12 231 GLU A N 1
ATOM 1746 C CA . GLU A 1 231 ? -2.267 15.425 8.461 1.00 93.12 231 GLU A CA 1
ATOM 1747 C C . GLU A 1 231 ? -2.813 14.950 7.115 1.00 93.12 231 GLU A C 1
ATOM 1749 O O . GLU A 1 231 ? -3.886 14.349 7.055 1.00 93.12 231 GLU A O 1
ATOM 1754 N N . LEU A 1 232 ? -2.077 15.161 6.017 1.00 93.06 232 LEU A N 1
ATOM 1755 C CA . LEU A 1 232 ? -2.538 14.762 4.683 1.00 93.06 232 LEU A CA 1
ATOM 1756 C C . LEU A 1 232 ? -2.756 13.248 4.579 1.00 93.06 232 LEU A C 1
ATOM 1758 O O . LEU A 1 232 ? -3.723 12.797 3.957 1.00 93.06 232 LEU A O 1
ATOM 1762 N N . THR A 1 233 ? -1.872 12.464 5.192 1.00 94.50 233 THR A N 1
ATOM 1763 C CA . THR A 1 233 ? -1.971 11.003 5.225 1.00 94.50 233 THR A CA 1
ATOM 1764 C C . THR A 1 233 ? -3.157 10.553 6.067 1.00 94.50 233 THR A C 1
ATOM 1766 O O . THR A 1 233 ? -3.983 9.775 5.584 1.00 94.50 233 THR A O 1
ATOM 1769 N N . LEU A 1 234 ? -3.286 11.089 7.284 1.00 94.56 234 LEU A N 1
ATOM 1770 C CA . LEU A 1 234 ? -4.407 10.832 8.183 1.00 94.56 234 LEU A CA 1
ATOM 1771 C C . LEU A 1 234 ? -5.738 11.144 7.495 1.00 94.56 234 LEU A C 1
ATOM 1773 O O . LEU A 1 234 ? -6.657 10.326 7.503 1.00 94.56 234 LEU A O 1
ATOM 1777 N N . MET A 1 235 ? -5.810 12.281 6.805 1.00 94.62 235 MET A N 1
ATOM 1778 C CA . MET A 1 235 ? -7.010 12.710 6.105 1.00 94.62 235 MET A CA 1
ATOM 1779 C C . MET A 1 235 ? -7.377 11.811 4.927 1.00 94.62 235 MET A C 1
ATOM 1781 O O . MET A 1 235 ? -8.541 11.430 4.769 1.00 94.62 235 MET A O 1
ATOM 1785 N N . ARG A 1 236 ? -6.399 11.445 4.092 1.00 94.88 236 ARG A N 1
ATOM 1786 C CA . ARG A 1 236 ? -6.618 10.513 2.974 1.00 94.88 236 ARG A CA 1
ATOM 1787 C C . ARG A 1 236 ? -7.077 9.148 3.483 1.00 94.88 236 ARG A C 1
ATOM 1789 O O . ARG A 1 236 ? -8.017 8.581 2.926 1.00 94.88 236 ARG A O 1
ATOM 1796 N N . ALA A 1 237 ? -6.469 8.657 4.560 1.00 95.62 237 ALA A N 1
ATOM 1797 C CA . ALA A 1 237 ? -6.797 7.367 5.150 1.00 95.62 237 ALA A CA 1
ATOM 1798 C C . ALA A 1 237 ? -8.185 7.373 5.822 1.00 95.62 237 ALA A C 1
ATOM 1800 O O . ALA A 1 237 ? -8.972 6.451 5.610 1.00 95.62 237 ALA A O 1
ATOM 1801 N N . ALA A 1 238 ? -8.545 8.444 6.536 1.00 95.75 238 ALA A N 1
ATOM 1802 C CA . ALA A 1 238 ? -9.865 8.598 7.153 1.00 95.75 238 ALA A CA 1
ATOM 1803 C C . ALA A 1 238 ? -10.981 8.694 6.100 1.00 95.75 238 ALA A C 1
ATOM 1805 O O . ALA A 1 238 ? -12.041 8.086 6.261 1.00 95.75 238 ALA A O 1
ATOM 1806 N N . ARG A 1 239 ? -10.737 9.400 4.985 1.00 96.00 239 ARG A N 1
ATOM 1807 C CA . ARG A 1 239 ? -11.650 9.430 3.828 1.00 96.00 239 ARG A CA 1
ATOM 1808 C C . ARG A 1 239 ? -11.816 8.051 3.197 1.00 96.00 239 ARG A C 1
ATOM 1810 O O . ARG A 1 239 ? -12.940 7.666 2.882 1.00 96.00 239 ARG A O 1
ATOM 1817 N N . ALA A 1 240 ? -10.721 7.308 3.027 1.00 95.44 240 ALA A N 1
ATOM 1818 C CA . ALA A 1 240 ? -10.760 5.950 2.492 1.00 95.44 240 ALA A CA 1
ATOM 1819 C C . ALA A 1 240 ? -11.562 5.005 3.403 1.00 95.44 240 ALA A C 1
ATOM 1821 O O . ALA A 1 240 ? -12.419 4.274 2.910 1.00 95.44 240 ALA A O 1
ATOM 1822 N N . LEU A 1 241 ? -11.358 5.077 4.722 1.00 95.94 241 LEU A N 1
ATOM 1823 C CA . LEU A 1 241 ? -12.120 4.293 5.696 1.00 95.94 241 LEU A CA 1
ATOM 1824 C C . LEU A 1 241 ? -13.613 4.650 5.670 1.00 95.94 241 LEU A C 1
ATOM 1826 O O . LEU A 1 241 ? -14.451 3.765 5.514 1.00 95.94 241 LEU A O 1
ATOM 1830 N N . ALA A 1 242 ? -13.949 5.944 5.701 1.00 95.75 242 ALA A N 1
ATOM 1831 C CA . ALA A 1 242 ? -15.330 6.413 5.589 1.00 95.75 242 ALA A CA 1
ATOM 1832 C C . ALA A 1 242 ? -16.010 5.911 4.301 1.00 95.75 242 ALA A C 1
ATOM 1834 O O . ALA A 1 242 ? -17.181 5.525 4.310 1.00 95.75 242 ALA A O 1
ATOM 1835 N N . ALA A 1 243 ? -15.271 5.881 3.187 1.00 95.56 243 ALA A N 1
ATOM 1836 C CA . ALA A 1 243 ? -15.765 5.363 1.918 1.00 95.56 243 ALA A CA 1
ATOM 1837 C C . ALA A 1 243 ? -16.014 3.845 1.968 1.00 95.56 243 ALA A C 1
ATOM 1839 O O . ALA A 1 243 ? -17.050 3.386 1.477 1.00 95.56 243 ALA A O 1
ATOM 1840 N N . LEU A 1 244 ? -15.109 3.076 2.586 1.00 94.19 244 LEU A N 1
ATOM 1841 C CA . LEU A 1 244 ? -15.246 1.626 2.782 1.00 94.19 244 LEU A CA 1
ATOM 1842 C C . LEU A 1 244 ? -16.406 1.257 3.713 1.00 94.19 244 LEU A C 1
ATOM 1844 O O . LEU A 1 244 ? -17.060 0.237 3.491 1.00 94.19 244 LEU A O 1
ATOM 1848 N N . ASP A 1 245 ? -16.682 2.078 4.722 1.00 93.94 245 ASP A N 1
ATOM 1849 C CA . ASP A 1 245 ? -17.822 1.913 5.635 1.00 93.94 245 ASP A CA 1
ATOM 1850 C C . ASP A 1 245 ? -19.134 2.411 5.020 1.00 93.94 245 ASP A C 1
ATOM 1852 O O . ASP A 1 245 ? -20.228 2.179 5.533 1.00 93.94 245 ASP A O 1
ATOM 1856 N N . GLY A 1 246 ? -19.038 3.082 3.873 1.00 92.12 246 GLY A N 1
ATOM 1857 C CA . GLY A 1 246 ? -20.175 3.629 3.164 1.00 92.12 246 GLY A CA 1
ATOM 1858 C C . GLY A 1 246 ? -20.817 4.831 3.857 1.00 92.12 246 GLY A C 1
ATOM 1859 O O . GLY A 1 246 ? -21.990 5.114 3.594 1.00 92.12 246 GLY A O 1
ATOM 1860 N N . ALA A 1 247 ? -20.061 5.539 4.696 1.00 92.19 247 ALA A N 1
ATOM 1861 C CA . ALA A 1 247 ? -20.494 6.754 5.366 1.00 92.19 247 ALA A CA 1
ATOM 1862 C C . ALA A 1 247 ? -20.764 7.892 4.364 1.00 92.19 247 ALA A C 1
ATOM 1864 O O . ALA A 1 247 ? -20.167 7.965 3.288 1.00 92.19 247 ALA A O 1
ATOM 1865 N N . ARG A 1 248 ? -21.676 8.806 4.723 1.00 89.38 248 ARG A N 1
ATOM 1866 C CA . ARG A 1 248 ? -22.006 9.986 3.897 1.00 89.38 248 ARG A CA 1
ATOM 1867 C C . ARG A 1 248 ? -20.982 11.115 4.024 1.00 89.38 248 ARG A C 1
ATOM 1869 O O . ARG A 1 248 ? -20.845 11.905 3.100 1.00 89.38 248 ARG A O 1
ATOM 1876 N N . LYS A 1 249 ? -20.315 11.208 5.174 1.00 92.75 249 LYS A N 1
ATOM 1877 C CA . LYS A 1 249 ? -19.305 12.218 5.503 1.00 92.75 249 LYS A CA 1
ATOM 1878 C C . LYS A 1 249 ? -18.193 11.567 6.316 1.00 92.75 249 LYS A C 1
ATOM 1880 O O . LYS A 1 249 ? -18.433 10.574 7.011 1.00 92.75 249 LYS A O 1
ATOM 1885 N N . VAL A 1 250 ? -16.991 12.129 6.237 1.00 94.69 250 VAL A N 1
ATOM 1886 C CA . VAL A 1 250 ? -15.918 11.783 7.175 1.00 94.69 250 VAL A CA 1
ATOM 1887 C C . VAL A 1 250 ? -16.327 12.274 8.561 1.00 94.69 250 VAL A C 1
ATOM 1889 O O . VAL A 1 250 ? -16.991 13.295 8.690 1.00 94.69 250 VAL A O 1
ATOM 1892 N N . THR A 1 251 ? -15.973 11.519 9.591 1.00 93.75 251 THR A N 1
ATOM 1893 C CA . THR A 1 251 ? -16.302 11.836 10.980 1.00 93.75 251 THR A CA 1
ATOM 1894 C C . THR A 1 251 ? -15.068 11.573 11.820 1.00 93.75 251 THR A C 1
ATOM 1896 O O . THR A 1 251 ? -14.196 10.794 11.414 1.00 93.75 251 THR A O 1
ATOM 1899 N N . ARG A 1 252 ? -15.034 12.151 13.020 1.00 93.62 252 ARG A N 1
ATOM 1900 C CA . ARG A 1 252 ? -13.981 11.917 14.011 1.00 93.62 252 ARG A CA 1
ATOM 1901 C C . ARG A 1 252 ? -13.737 10.431 14.298 1.00 93.62 252 ARG A C 1
ATOM 1903 O O . ARG A 1 252 ? -12.598 10.024 14.479 1.00 93.62 252 ARG A O 1
ATOM 1910 N N . LYS A 1 253 ? -14.777 9.587 14.249 1.00 93.69 253 LYS A N 1
ATOM 1911 C CA . LYS A 1 253 ? -14.639 8.131 14.447 1.00 93.69 253 LYS A CA 1
ATOM 1912 C C . LYS A 1 253 ? -13.693 7.491 13.430 1.00 93.69 253 LYS A C 1
ATOM 1914 O O . LYS A 1 253 ? -12.885 6.647 13.801 1.00 93.69 253 LYS A O 1
ATOM 1919 N N . HIS A 1 254 ? -13.765 7.908 12.165 1.00 95.12 254 HIS A N 1
ATOM 1920 C CA . HIS A 1 254 ? -12.877 7.389 11.122 1.00 95.12 254 HIS A CA 1
ATOM 1921 C C . HIS A 1 254 ? -11.433 7.866 11.327 1.00 95.12 254 HIS A C 1
ATOM 1923 O O . HIS A 1 254 ? -10.497 7.110 11.081 1.00 95.12 254 HIS A O 1
ATOM 1929 N N . LEU A 1 255 ? -11.259 9.105 11.799 1.00 93.81 255 LEU A N 1
ATOM 1930 C CA . LEU A 1 255 ? -9.953 9.677 12.122 1.00 93.81 255 LEU A CA 1
ATOM 1931 C C . LEU A 1 255 ? -9.292 8.918 13.278 1.00 93.81 255 LEU A C 1
ATOM 1933 O O . LEU A 1 255 ? -8.175 8.435 13.120 1.00 93.81 255 LEU A O 1
ATOM 1937 N N . ILE A 1 256 ? -10.012 8.726 14.387 1.00 93.31 256 ILE A N 1
ATOM 1938 C CA . ILE A 1 256 ? -9.531 7.977 15.560 1.00 93.31 256 ILE A CA 1
ATOM 1939 C C . ILE A 1 256 ? -9.137 6.545 15.177 1.00 93.31 256 ILE A C 1
ATOM 1941 O O . ILE A 1 256 ? -8.088 6.055 15.586 1.00 93.31 256 ILE A O 1
ATOM 1945 N N . ALA A 1 257 ? -9.951 5.876 14.356 1.00 94.38 257 ALA A N 1
ATOM 1946 C CA . ALA A 1 257 ? -9.699 4.494 13.961 1.00 94.38 257 ALA A CA 1
ATOM 1947 C C . ALA A 1 257 ? -8.409 4.322 13.139 1.00 94.38 257 ALA A C 1
ATOM 1949 O O . ALA A 1 257 ? -7.747 3.292 13.257 1.00 94.38 257 ALA A O 1
ATOM 1950 N N . ILE A 1 258 ? -8.048 5.307 12.308 1.00 95.25 258 ILE A N 1
ATOM 1951 C CA . ILE A 1 258 ? -6.914 5.195 11.379 1.00 95.25 258 ILE A CA 1
ATOM 1952 C C . ILE A 1 258 ? -5.652 5.928 11.853 1.00 95.25 258 ILE A C 1
ATOM 1954 O O . ILE A 1 258 ? -4.563 5.658 11.342 1.00 95.25 258 ILE A O 1
ATOM 1958 N N . ALA A 1 259 ? -5.770 6.817 12.844 1.00 93.75 259 ALA A N 1
ATOM 1959 C CA . ALA A 1 259 ? -4.658 7.593 13.386 1.00 93.75 259 ALA A CA 1
ATOM 1960 C C . ALA A 1 259 ? -3.460 6.743 13.844 1.00 93.75 259 ALA A C 1
ATOM 1962 O O . ALA A 1 259 ? -2.339 7.078 13.448 1.00 93.75 259 ALA A O 1
ATOM 1963 N N . PRO A 1 260 ? -3.637 5.616 14.570 1.00 93.12 260 PRO A N 1
ATOM 1964 C CA . PRO A 1 260 ? -2.518 4.746 14.921 1.00 93.12 260 PRO A CA 1
ATOM 1965 C C . PRO A 1 260 ? -1.724 4.272 13.702 1.00 93.12 260 PRO A C 1
ATOM 1967 O O . PRO A 1 260 ? -0.497 4.298 13.716 1.00 93.12 260 PRO A O 1
ATOM 1970 N N . SER A 1 261 ? -2.408 3.886 12.623 1.00 93.50 261 SER A N 1
ATOM 1971 C CA . SER A 1 261 ? -1.746 3.421 11.404 1.00 93.50 261 SER A CA 1
ATOM 1972 C C . SER A 1 261 ? -1.102 4.548 10.600 1.00 93.50 261 SER A C 1
ATOM 1974 O O . SER A 1 261 ? -0.086 4.318 9.952 1.00 93.50 261 SER A O 1
ATOM 1976 N N . ALA A 1 262 ? -1.667 5.755 10.622 1.00 93.81 262 ALA A N 1
ATOM 1977 C CA . ALA A 1 262 ? -1.163 6.887 9.845 1.00 93.81 262 ALA A CA 1
ATOM 1978 C C . ALA A 1 262 ? 0.021 7.620 10.502 1.00 93.81 262 ALA A C 1
ATOM 1980 O O . ALA A 1 262 ? 0.842 8.198 9.788 1.00 93.81 262 ALA A O 1
ATOM 1981 N N . LEU A 1 263 ? 0.105 7.616 11.840 1.00 91.75 263 LEU A N 1
ATOM 1982 C CA . LEU A 1 263 ? 1.034 8.473 12.588 1.00 91.75 263 LEU A CA 1
ATOM 1983 C C . LEU A 1 263 ? 2.154 7.718 13.318 1.00 91.75 263 LEU A C 1
ATOM 1985 O O . LEU A 1 263 ? 3.198 8.309 13.581 1.00 91.75 263 LEU A O 1
ATOM 1989 N N . ARG A 1 264 ? 1.994 6.426 13.646 1.00 89.19 264 ARG A N 1
ATOM 1990 C CA . ARG A 1 264 ? 2.927 5.720 14.554 1.00 89.19 264 ARG A CA 1
ATOM 1991 C C . ARG A 1 264 ? 4.396 5.747 14.135 1.00 89.19 264 ARG A C 1
ATOM 1993 O O . ARG A 1 264 ? 5.266 5.800 14.996 1.00 89.19 264 ARG A O 1
ATOM 2000 N N . HIS A 1 265 ? 4.657 5.676 12.834 1.00 87.75 265 HIS A N 1
ATOM 2001 C CA . HIS A 1 265 ? 5.990 5.614 12.230 1.00 87.75 265 HIS A CA 1
ATOM 2002 C C . HIS A 1 265 ? 6.573 6.998 11.933 1.00 87.75 265 HIS A C 1
ATOM 2004 O O . HIS A 1 265 ? 7.716 7.095 11.505 1.00 87.75 265 HIS A O 1
ATOM 2010 N N . ARG A 1 266 ? 5.789 8.058 12.162 1.00 87.38 266 ARG A N 1
ATOM 2011 C CA . ARG A 1 266 ? 6.193 9.468 12.035 1.00 87.38 266 ARG A CA 1
ATOM 2012 C C . ARG A 1 266 ? 6.599 10.075 13.374 1.00 87.38 266 ARG A C 1
ATOM 2014 O O . ARG A 1 266 ? 7.170 11.159 13.424 1.00 87.38 266 ARG A O 1
ATOM 2021 N N . LEU A 1 267 ? 6.279 9.385 14.466 1.00 83.88 267 LEU A N 1
ATOM 2022 C CA . LEU A 1 267 ? 6.616 9.815 15.811 1.00 83.88 267 LEU A CA 1
ATOM 2023 C C . LEU A 1 267 ? 8.091 9.563 16.073 1.00 83.88 267 LEU A C 1
ATOM 2025 O O . LEU A 1 267 ? 8.553 8.422 16.016 1.00 83.88 267 LEU A O 1
ATOM 2029 N N . ARG A 1 268 ? 8.817 10.632 16.407 1.00 69.19 268 ARG A N 1
ATOM 2030 C CA . ARG A 1 268 ? 10.168 10.495 16.944 1.00 69.19 268 ARG A CA 1
ATOM 2031 C C . ARG A 1 268 ? 10.064 9.746 18.271 1.00 69.19 268 ARG A C 1
ATOM 2033 O O . ARG A 1 268 ? 9.316 10.142 19.171 1.00 69.19 268 ARG A O 1
ATOM 2040 N N . ARG A 1 269 ? 10.784 8.631 18.369 1.00 62.75 269 ARG A N 1
ATOM 2041 C CA . ARG A 1 269 ? 11.025 7.980 19.653 1.00 62.75 269 ARG A CA 1
ATOM 2042 C C . ARG A 1 269 ? 11.971 8.881 20.431 1.00 62.75 269 ARG A C 1
ATOM 2044 O O . ARG A 1 269 ? 13.105 9.085 20.001 1.00 62.75 269 ARG A O 1
ATOM 2051 N N . ASP A 1 270 ? 11.500 9.435 21.540 1.00 54.09 270 ASP A N 1
ATOM 2052 C CA . ASP A 1 270 ? 12.416 9.986 22.526 1.00 54.09 270 ASP A CA 1
ATOM 2053 C C . ASP A 1 270 ? 13.176 8.811 23.136 1.00 54.09 270 ASP A C 1
ATOM 2055 O O . ASP A 1 270 ? 12.575 7.819 23.538 1.00 54.09 270 ASP A O 1
ATOM 2059 N N . VAL A 1 271 ? 14.505 8.910 23.193 1.00 48.88 271 VAL A N 1
ATOM 2060 C CA . VAL A 1 271 ? 15.399 7.849 23.704 1.00 48.88 271 VAL A CA 1
ATOM 2061 C C . VAL A 1 271 ? 15.054 7.448 25.150 1.00 48.88 271 VAL A C 1
ATOM 2063 O O . VAL A 1 271 ? 15.420 6.369 25.602 1.00 48.88 271 VAL A O 1
ATOM 2066 N N . LEU A 1 272 ? 14.333 8.314 25.865 1.00 47.25 272 LEU A N 1
ATOM 2067 C CA . LEU A 1 272 ? 13.909 8.147 27.255 1.00 47.25 272 LEU A CA 1
ATOM 2068 C C . LEU A 1 272 ? 12.456 7.667 27.408 1.00 47.25 272 LEU A C 1
ATOM 2070 O O . LEU A 1 272 ? 12.029 7.410 28.530 1.00 47.25 272 LEU A O 1
ATOM 2074 N N . ASP A 1 273 ? 11.687 7.580 26.320 1.00 52.22 273 ASP A N 1
ATOM 2075 C CA . ASP A 1 273 ? 10.272 7.217 26.363 1.00 52.22 273 ASP A CA 1
ATOM 2076 C C . ASP A 1 273 ? 10.073 5.781 25.858 1.00 52.22 273 ASP A C 1
ATOM 2078 O O . ASP A 1 273 ? 10.003 5.510 24.659 1.00 52.22 273 ASP A O 1
ATOM 2082 N N . GLU A 1 274 ? 9.987 4.841 26.802 1.00 50.31 274 GLU A N 1
ATOM 2083 C CA . GLU A 1 274 ? 9.723 3.421 26.532 1.00 50.31 274 GLU A CA 1
ATOM 2084 C C . GLU A 1 274 ? 8.269 3.159 26.092 1.00 50.31 274 GLU A C 1
ATOM 2086 O O . GLU A 1 274 ? 7.913 2.030 25.734 1.00 50.31 274 GLU A O 1
ATOM 2091 N N . THR A 1 275 ? 7.390 4.175 26.101 1.00 59.69 275 THR A N 1
ATOM 2092 C CA . THR A 1 275 ? 6.009 3.985 25.655 1.00 59.69 275 THR A CA 1
ATOM 2093 C C . THR A 1 275 ? 5.923 3.873 24.133 1.00 59.69 275 THR A C 1
ATOM 2095 O O . THR A 1 275 ? 6.283 4.770 23.372 1.00 59.69 275 THR A O 1
ATOM 2098 N N . GLY A 1 276 ? 5.402 2.738 23.654 1.00 68.19 276 GLY A N 1
ATOM 2099 C CA . GLY A 1 276 ? 5.234 2.505 22.220 1.00 68.19 276 GLY A CA 1
ATOM 2100 C C . GLY A 1 276 ? 4.370 3.584 21.554 1.00 68.19 276 GLY A C 1
ATOM 2101 O O . GLY A 1 276 ? 3.333 3.975 22.093 1.00 68.19 276 GLY A O 1
ATOM 2102 N N . SER A 1 277 ? 4.749 4.016 20.345 1.00 78.31 277 SER A N 1
ATOM 2103 C CA . SER A 1 277 ? 4.116 5.126 19.609 1.00 78.31 277 SER A CA 1
ATOM 2104 C C . SER A 1 277 ? 2.587 5.019 19.513 1.00 78.31 277 SER A C 1
ATOM 2106 O O . SER A 1 277 ? 1.881 6.018 19.600 1.00 78.31 277 SER A O 1
ATOM 2108 N N . THR A 1 278 ? 2.050 3.801 19.396 1.00 80.00 278 THR A N 1
ATOM 2109 C CA . THR A 1 278 ? 0.601 3.542 19.385 1.00 80.00 278 THR A CA 1
ATOM 2110 C C . THR A 1 278 ? -0.085 3.961 20.688 1.00 80.00 278 THR A C 1
ATOM 2112 O O . THR A 1 278 ? -1.185 4.501 20.650 1.00 80.00 278 THR A O 1
ATOM 2115 N N . VAL A 1 279 ? 0.545 3.732 21.842 1.00 80.69 279 VAL A N 1
ATOM 2116 C CA . VAL A 1 279 ? -0.007 4.094 23.158 1.00 80.69 279 VAL A CA 1
ATOM 2117 C C . VAL A 1 279 ? -0.056 5.610 23.309 1.00 80.69 279 VAL A C 1
ATOM 2119 O O . VAL A 1 279 ? -1.073 6.135 23.754 1.00 80.69 279 VAL A O 1
ATOM 2122 N N . ARG A 1 280 ? 0.994 6.314 22.864 1.00 81.31 280 ARG A N 1
ATOM 2123 C CA . ARG A 1 280 ? 1.036 7.785 22.843 1.00 81.31 280 ARG A CA 1
ATOM 2124 C C . ARG A 1 280 ? -0.096 8.372 22.000 1.00 81.31 280 ARG A C 1
ATOM 2126 O O . ARG A 1 280 ? -0.794 9.264 22.470 1.00 81.31 280 ARG A O 1
ATOM 2133 N N . ILE A 1 281 ? -0.337 7.821 20.806 1.00 83.69 281 ILE A N 1
ATOM 2134 C CA . ILE A 1 281 ? -1.454 8.247 19.945 1.00 83.69 281 ILE A CA 1
ATOM 2135 C C . ILE A 1 281 ? -2.795 7.987 20.638 1.00 83.69 281 ILE A C 1
ATOM 2137 O O . ILE A 1 281 ? -3.626 8.885 20.710 1.00 83.69 281 ILE A O 1
ATOM 2141 N N . THR A 1 282 ? -3.010 6.790 21.188 1.00 85.19 282 THR A N 1
ATOM 2142 C CA . THR A 1 282 ? -4.263 6.453 21.887 1.00 85.19 282 THR A CA 1
ATOM 2143 C C . THR A 1 282 ? -4.511 7.348 23.096 1.00 85.19 282 THR A C 1
ATOM 2145 O O . THR A 1 282 ? -5.644 7.771 23.314 1.00 85.19 282 THR A O 1
ATOM 2148 N N . ARG A 1 283 ? -3.462 7.686 23.849 1.00 85.31 283 ARG A N 1
ATOM 2149 C CA . ARG A 1 283 ? -3.544 8.623 24.969 1.00 85.31 283 ARG A CA 1
ATOM 2150 C C . ARG A 1 283 ? -3.922 10.027 24.499 1.00 85.31 283 ARG A C 1
ATOM 2152 O O . ARG A 1 283 ? -4.886 10.575 25.018 1.00 85.31 283 ARG A O 1
ATOM 2159 N N . ALA A 1 284 ? -3.235 10.563 23.490 1.00 83.06 284 ALA A N 1
ATOM 2160 C CA . ALA A 1 284 ? -3.551 11.878 22.929 1.00 83.06 284 ALA A CA 1
ATOM 2161 C C . ALA A 1 284 ? -4.992 11.938 22.395 1.00 83.06 284 ALA A C 1
ATOM 2163 O O . ALA A 1 284 ? -5.703 12.909 22.628 1.00 83.06 284 ALA A O 1
ATOM 2164 N N . MET A 1 285 ? -5.464 10.871 21.740 1.00 88.19 285 MET A N 1
ATOM 2165 C CA . MET A 1 285 ? -6.861 10.771 21.305 1.00 88.19 285 MET A CA 1
ATOM 2166 C C . MET A 1 285 ? -7.842 10.758 22.484 1.00 88.19 285 MET A C 1
ATOM 2168 O O . MET A 1 285 ? -8.898 11.372 22.384 1.00 88.19 285 MET A O 1
ATOM 2172 N N . GLY A 1 286 ? -7.513 10.078 23.585 1.00 84.56 286 GLY A N 1
ATOM 2173 C CA . GLY A 1 286 ? -8.333 10.082 24.799 1.00 84.56 286 GLY A CA 1
ATOM 2174 C C . GLY A 1 286 ? -8.371 11.444 25.497 1.00 84.56 286 GLY A C 1
ATOM 2175 O O . GLY A 1 286 ? -9.412 11.828 26.008 1.00 84.56 286 GLY A O 1
ATOM 2176 N N . GLU A 1 287 ? -7.268 12.192 25.487 1.00 86.81 287 GLU A N 1
ATOM 2177 C CA . GLU A 1 287 ? -7.193 13.533 26.086 1.00 86.81 287 GLU A CA 1
ATOM 2178 C C . GLU A 1 287 ? -7.904 14.600 25.231 1.00 86.81 287 GLU A C 1
ATOM 2180 O O . GLU A 1 287 ? -8.541 15.496 25.779 1.00 86.81 287 GLU A O 1
ATOM 2185 N N . LEU A 1 288 ? -7.832 14.501 23.897 1.00 84.31 288 LEU A N 1
ATOM 2186 C CA . LEU A 1 288 ? -8.447 15.467 22.974 1.00 84.31 288 LEU A CA 1
ATOM 2187 C C . LEU A 1 288 ? -9.924 15.183 22.671 1.00 84.31 288 LEU A C 1
ATOM 2189 O O . LEU A 1 288 ? -10.700 16.110 22.437 1.00 84.31 288 LEU A O 1
ATOM 2193 N N . PHE A 1 289 ? -10.306 13.907 22.596 1.00 86.31 289 PHE A N 1
ATOM 2194 C CA . PHE A 1 289 ? -11.611 13.482 22.075 1.00 86.31 289 PHE A CA 1
ATOM 2195 C C . PHE A 1 289 ? -12.429 12.614 23.041 1.00 86.31 289 PHE A C 1
ATOM 2197 O O . PHE A 1 289 ? -13.499 12.146 22.635 1.00 86.31 289 PHE A O 1
ATOM 2204 N N . GLY A 1 290 ? -11.908 12.350 24.243 1.00 67.38 290 GLY A N 1
ATOM 2205 C CA . GLY A 1 290 ? -12.566 11.571 25.297 1.00 67.38 290 GLY A CA 1
ATOM 2206 C C . GLY A 1 290 ? -13.658 12.317 26.048 1.00 67.38 290 GLY A C 1
ATOM 2207 O O . GLY A 1 290 ? -13.712 13.564 25.972 1.00 67.38 290 GLY A O 1
#

Secondary structure (DSSP, 8-state):
-GGGGGGGSPPEEEETT-TT---HHHHHH-TTTS--PPEEEEPPPEEEEPTT--HHHHHEEE-HHHHHHHS--PEEE-HHHHHTTSEEEESSGGGS-HHHHHHHHHHHHHSEEEEEETTEEEEEE---EEEE---GGG-PPPHHHHTT-S----------HHHHHHHHHHHHHHHH-HHHHHHHHHHHHHHHHHHHHHHHHHHTT-PPPHHHHHHHHHHHHHHT--STHHHHHHHHHHHHHHHHTT-SS--HHHHHHHHHHHHTTTS---TT--S-HHHHHHHHHHHHH-

pLDDT: mean 87.91, std 8.35, range [47.25, 96.75]

Foldseek 3Di:
DVVCVLLLAFWDWAFPPQLQRDDPVQCVVAVPRGDPHDTDTDGQFEFEDEQPDDPCQAQWDWPVVCCVPPVDGDTGGHSLSRQHREEYEYEAVVSHDPVVLVQVLVCCVVQKRFDDPPPDTDIHGRHYHYHYDHDVVVDDDDLVSLLSDLWDDDDDDDPDPVVVVVVVVLVVVCVVPVPVSCVVCVVVSVVSNVLLVQLVVCLVVEDADPVVLVVLVQLCVQLVQDDDSLSVSLVSQQSSQCSSVVHNYRDVVSSLVRSLTRCQSRHDDDPPDPDRSSVSSNVSCVVPPD

Solvent-accessible surface area (backbone atoms only — not comparable to full-atom values): 16178 Å² total; per-residue (Å²): 114,76,82,56,52,36,79,46,45,73,66,40,64,16,17,70,79,22,83,42,44,36,40,76,68,46,30,73,74,32,64,94,74,36,49,91,49,64,75,37,82,39,78,36,32,74,37,76,51,60,74,85,59,51,67,49,55,39,72,31,40,74,35,59,68,48,29,70,74,70,69,42,89,42,80,41,80,14,49,45,29,53,11,19,71,22,25,37,36,29,64,44,46,51,76,40,58,69,70,58,55,51,50,52,53,49,24,48,71,70,28,44,43,75,46,81,52,99,92,42,82,48,67,46,67,20,40,37,49,78,44,72,40,65,53,74,91,80,43,73,63,58,65,77,59,44,54,70,50,61,68,50,82,88,86,75,85,77,84,51,63,67,62,48,54,50,51,53,51,54,50,54,47,35,72,74,36,52,68,63,43,49,62,70,46,46,67,60,48,49,53,48,24,55,35,48,55,52,11,62,70,40,41,85,74,54,57,77,51,71,68,51,53,48,52,40,49,53,50,35,59,73,67,56,44,71,70,69,63,43,43,54,37,34,50,54,49,15,41,50,48,20,19,50,73,64,50,88,51,52,49,63,69,36,39,64,72,39,38,50,31,32,39,37,62,48,43,76,76,53,96,85,53,88,70,53,51,52,57,56,46,54,49,49,47,46,74,76,71,101

Nearest PDB structures (foldseek):
  8osg-assembly1_B  TM=8.854E-01  e=6.213E-23  Nostoc sp. PCC 7120 = FACHB-418
  8osf-assembly1_A  TM=8.866E-01  e=5.483E-21  Nostoc sp. PCC 7120 = FACHB-418
  8osf-assembly1_E  TM=8.782E-01  e=1.438E-21  Nostoc sp. PCC 7120 = FACHB-418
  6l8d-assembly1_A  TM=9.299E-01  e=8.373E-18  Synechocystis sp. PCC 6803 substr. Kazusa
  6l8d-assembly1_D  TM=9.434E-01  e=4.526E-17  Synechocystis sp. PCC 6803 substr. Kazusa

Radius of gyration: 21.67 Å; Cα contacts (8 Å, |Δi|>4): 421; chains: 1; bounding box: 46×52×62 Å